Protein AF-0000000065874854 (afdb_homodimer)

Radius of gyration: 20.69 Å; Cα contacts (8 Å, |Δi|>4): 726; chains: 2; bounding box: 40×58×52 Å

pLDDT: mean 93.83, std 11.48, range [29.81, 98.94]

Secondary structure (DSSP, 8-state):
--S-HHHHHHHHTT-SEEE---GGGHHHHHHHHHHHSSS----HHHHHHHHHHSGGG-EEEE-TTS-EEEEEEEEE-SSSTTEEEEEEEEE-GGGTTSSHHHHHHHHHHHHHHHHS---EEEEEE-TT-HHHHHHHHHHHHHTT-EEEEEEEE-GGGSSSTTPPPEEEEEEE----/--S-HHHHHHHHTT-SEEE---GGGHHHHHHHHHHHSSS----HHHHHHHHHHSGGG-EEEE-TTS-EEEEEEEEE-SSSTTEEEEEEEEE-GGGTTSSHHHHHHHHHHHHHHHHS---EEEEEE-TT-HHHHHHHHHHHHHTT-EEEEEEEE-GGGSSSTTPPPEEEEEEE----

InterPro domains:
  IPR000182 GNAT domain [PF00583] (47-136)
  IPR000182 GNAT domain [PS51186] (16-171)
  IPR012772 L-2,4-diaminobutyric acid acetyltransferase [TIGR02406] (18-174)
  IPR016181 Acyl-CoA N-acyltransferase [SSF55729] (16-138)

Nearest PDB structures (foldseek):
  3d3s-assembly1_A  TM=9.532E-01  e=1.920E-18  Bordetella parapertussis 12822
  3d3s-assembly2_C  TM=9.327E-01  e=1.435E-15  Bordetella parapertussis 12822
  3d3s-assembly1_B  TM=9.006E-01  e=1.113E-15  Bordetella parapertussis 12822
  3d3s-assembly2_D  TM=9.294E-01  e=7.505E-15  Bordetella parapertussis 12822
  6nbw-assembly1_N  TM=6.479E-01  e=2.432E-06  Homo sapiens

Structure (mmCIF, N/CA/C/O backbone):
data_AF-0000000065874854-model_v1
#
loop_
_entity.id
_entity.type
_entity.pdbx_description
1 polymer 'L-2,4-diaminobutyric acid acetyltransferase'
#
loop_
_atom_site.group_PDB
_atom_site.id
_atom_site.type_symbol
_atom_site.label_atom_id
_atom_site.label_alt_id
_atom_site.label_comp_id
_atom_site.label_asym_id
_atom_site.label_entity_id
_atom_site.label_seq_id
_atom_site.pdbx_PDB_ins_code
_atom_site.Cartn_x
_atom_site.Cartn_y
_atom_site.Cartn_z
_atom_site.occupancy
_atom_site.B_iso_or_equiv
_atom_site.auth_seq_id
_atom_site.auth_comp_id
_atom_site.auth_asym_id
_atom_site.auth_atom_id
_atom_site.pdbx_PDB_model_num
ATOM 1 N N . MET A 1 1 ? 13.945 -24.609 -11.086 1 30.2 1 MET A N 1
ATOM 2 C CA . MET A 1 1 ? 13.023 -25.359 -11.93 1 30.2 1 MET A CA 1
ATOM 3 C C . MET A 1 1 ? 11.648 -24.703 -11.961 1 30.2 1 MET A C 1
ATOM 5 O O . MET A 1 1 ? 11.062 -24.438 -10.906 1 30.2 1 MET A O 1
ATOM 9 N N . THR A 1 2 ? 11.359 -24.016 -13.062 1 41.66 2 THR A N 1
ATOM 10 C CA . THR A 1 2 ? 10.125 -23.406 -13.547 1 41.66 2 THR A CA 1
ATOM 11 C C . THR A 1 2 ? 8.93 -24.312 -13.258 1 41.66 2 THR A C 1
ATOM 13 O O . THR A 1 2 ? 9.094 -25.516 -13 1 41.66 2 THR A O 1
ATOM 16 N N . ALA A 1 3 ? 7.688 -23.875 -13.016 1 48.66 3 ALA A N 1
ATOM 17 C CA . ALA A 1 3 ? 6.512 -24.734 -13.008 1 48.66 3 ALA A CA 1
ATOM 18 C C . ALA A 1 3 ? 6.734 -25.984 -13.867 1 48.66 3 ALA A C 1
ATOM 20 O O . ALA A 1 3 ? 7.504 -25.953 -14.828 1 48.66 3 ALA A O 1
ATOM 21 N N . ALA A 1 4 ? 6.312 -27.156 -13.305 1 51.41 4 ALA A N 1
ATOM 22 C CA . ALA A 1 4 ? 6.391 -28.312 -14.195 1 51.41 4 ALA A CA 1
ATOM 23 C C . ALA A 1 4 ? 6.039 -27.922 -15.625 1 51.41 4 ALA A C 1
ATOM 25 O O . ALA A 1 4 ? 5.082 -27.188 -15.859 1 51.41 4 ALA A O 1
ATOM 26 N N . PRO A 1 5 ? 6.977 -28.094 -16.547 1 48.22 5 PRO A N 1
ATOM 27 C CA . PRO A 1 5 ? 6.8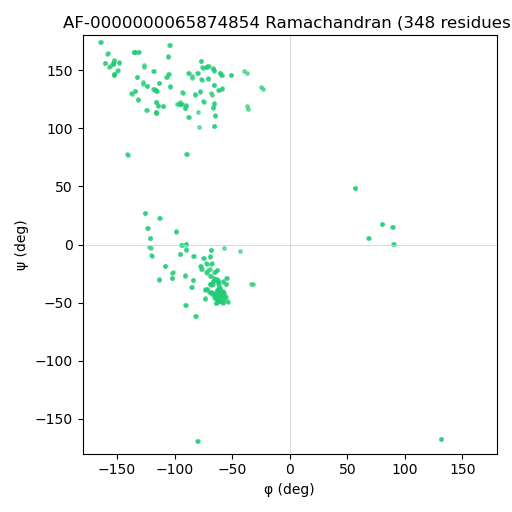12 -27.703 -17.953 1 48.22 5 PRO A CA 1
ATOM 28 C C . PRO A 1 5 ? 5.379 -27.859 -18.453 1 48.22 5 PRO A C 1
ATOM 30 O O . PRO A 1 5 ? 4.883 -27.016 -19.203 1 48.22 5 PRO A O 1
ATOM 33 N N . ALA A 1 6 ? 4.762 -28.906 -17.891 1 52.62 6 ALA A N 1
ATOM 34 C CA . ALA A 1 6 ? 3.402 -29.156 -18.359 1 52.62 6 ALA A CA 1
ATOM 35 C C . ALA A 1 6 ? 2.43 -28.125 -17.812 1 52.62 6 ALA A C 1
ATOM 37 O O . ALA A 1 6 ? 1.51 -27.688 -18.5 1 52.62 6 ALA A O 1
ATOM 38 N N . ASP A 1 7 ? 2.58 -27.688 -16.547 1 61.12 7 ASP A N 1
ATOM 39 C CA . ASP A 1 7 ? 1.712 -26.672 -15.938 1 61.12 7 ASP A CA 1
ATOM 40 C C . ASP A 1 7 ? 1.921 -25.312 -16.578 1 61.12 7 ASP A C 1
ATOM 42 O O . ASP A 1 7 ? 0.959 -24.578 -16.812 1 61.12 7 ASP A O 1
ATOM 46 N N . PHE A 1 8 ? 3.193 -25.078 -16.969 1 67.25 8 PHE A N 1
ATOM 47 C CA . PHE A 1 8 ? 3.504 -23.844 -17.656 1 67.25 8 PHE A CA 1
ATOM 48 C C . PHE A 1 8 ? 2.861 -23.812 -19.047 1 67.25 8 PHE A C 1
ATOM 50 O O . PHE A 1 8 ? 2.346 -22.781 -19.469 1 67.25 8 PHE A O 1
ATOM 57 N N . ALA A 1 9 ? 2.953 -25 -19.719 1 64 9 ALA A N 1
ATOM 58 C CA . ALA A 1 9 ? 2.35 -25.078 -21.047 1 64 9 ALA A CA 1
ATOM 59 C C . ALA A 1 9 ? 0.845 -24.844 -20.984 1 64 9 ALA A C 1
ATOM 61 O O . ALA A 1 9 ? 0.283 -24.141 -21.828 1 64 9 ALA A O 1
ATOM 62 N N . ARG A 1 10 ? 0.168 -25.438 -20.016 1 67.44 10 ARG A N 1
ATOM 63 C CA . ARG A 1 10 ? -1.267 -25.234 -19.844 1 67.44 10 ARG A CA 1
ATOM 64 C C . ARG A 1 10 ? -1.576 -23.766 -19.531 1 67.44 10 ARG A C 1
ATOM 66 O O . ARG A 1 10 ? -2.498 -23.188 -20.094 1 67.44 10 ARG A O 1
ATOM 73 N N . ALA A 1 11 ? -0.755 -23.141 -18.703 1 74.38 11 ALA A N 1
ATOM 74 C CA . ALA A 1 11 ? -0.939 -21.734 -18.359 1 74.38 11 ALA A CA 1
ATOM 75 C C . ALA A 1 11 ? -0.69 -20.828 -19.562 1 74.38 11 ALA A C 1
ATOM 77 O O . ALA A 1 11 ? -1.406 -19.844 -19.766 1 74.38 11 ALA A O 1
ATOM 78 N N . ARG A 1 12 ? 0.203 -21.25 -20.344 1 74.44 12 ARG A N 1
ATOM 79 C CA . ARG A 1 12 ? 0.629 -20.422 -21.469 1 74.44 12 ARG A CA 1
ATOM 80 C C . ARG A 1 12 ? -0.496 -20.25 -22.484 1 74.44 12 ARG A C 1
ATOM 82 O O . ARG A 1 12 ? -0.592 -19.219 -23.141 1 74.44 12 ARG A O 1
ATOM 89 N N . SER A 1 13 ? -1.251 -21.219 -22.469 1 77.62 13 SER A N 1
ATOM 90 C CA . SER A 1 13 ? -2.328 -21.141 -23.453 1 77.62 13 SER A CA 1
ATOM 91 C C . SER A 1 13 ? -3.404 -20.156 -23.016 1 77.62 13 SER A C 1
ATOM 93 O O . SER A 1 13 ? -4.227 -19.719 -23.828 1 77.62 13 SER A O 1
ATOM 95 N N . GLU A 1 14 ? -3.33 -19.75 -21.812 1 77.31 14 GLU A N 1
ATOM 96 C CA . GLU A 1 14 ? -4.387 -18.922 -21.234 1 77.31 14 GLU A CA 1
ATOM 97 C C . GLU A 1 14 ? -4.094 -17.438 -21.438 1 77.31 14 GLU A C 1
ATOM 99 O O . GLU A 1 14 ? -5 -16.609 -21.375 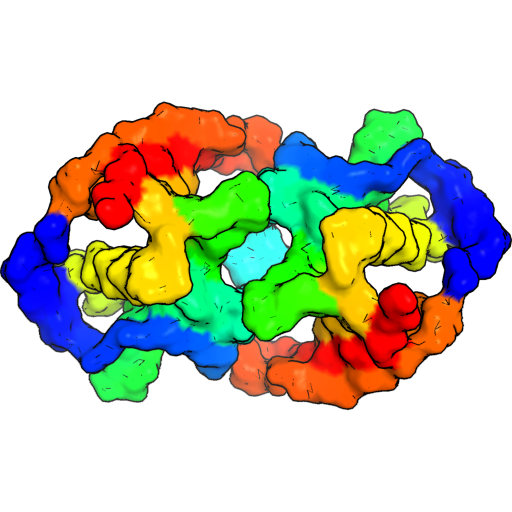1 77.31 14 GLU A O 1
ATOM 104 N N . PHE A 1 15 ? -2.848 -17.172 -21.547 1 81.94 15 PHE A N 1
ATOM 105 C CA . PHE A 1 15 ? -2.502 -15.758 -21.578 1 81.94 15 PHE A CA 1
ATOM 106 C C . PHE A 1 15 ? -1.647 -15.43 -22.797 1 81.94 15 PHE A C 1
ATOM 108 O O . PHE A 1 15 ? -0.971 -16.312 -23.344 1 81.94 15 PHE A O 1
ATOM 115 N N . LEU A 1 16 ? -1.785 -14.219 -23.156 1 84.75 16 LEU A N 1
ATOM 116 C CA . LEU A 1 16 ? -0.982 -13.711 -24.266 1 84.75 16 LEU A CA 1
ATOM 117 C C . LEU A 1 16 ? 0.384 -13.242 -23.766 1 84.75 16 LEU A C 1
ATOM 119 O O . LEU A 1 16 ? 1.392 -13.438 -24.453 1 84.75 16 LEU A O 1
ATOM 123 N N . SER A 1 17 ? 0.435 -12.664 -22.609 1 94 17 SER A N 1
ATOM 124 C CA . SER A 1 17 ? 1.674 -12.109 -22.062 1 94 17 SER A CA 1
ATOM 125 C C . SER A 1 17 ? 1.591 -11.93 -20.562 1 94 17 SER A C 1
ATOM 127 O O . SER A 1 17 ? 0.497 -11.922 -19.984 1 94 17 SER A O 1
ATOM 129 N N . ILE A 1 18 ? 2.74 -11.922 -19.922 1 96.69 18 ILE A N 1
ATOM 130 C CA . ILE A 1 18 ? 2.918 -11.484 -18.531 1 96.69 18 ILE A CA 1
ATOM 131 C C . ILE A 1 18 ? 3.777 -10.219 -18.5 1 96.69 18 ILE A C 1
ATOM 133 O O . ILE A 1 18 ? 4.898 -10.211 -19.016 1 96.69 18 ILE A O 1
ATOM 137 N N . ASP A 1 19 ? 3.162 -9.133 -17.969 1 96.81 19 ASP A N 1
ATOM 138 C CA . ASP A 1 19 ? 3.816 -7.828 -18 1 96.81 19 ASP A CA 1
ATOM 139 C C . ASP A 1 19 ? 3.705 -7.121 -16.656 1 96.81 19 ASP A C 1
ATOM 141 O O . ASP A 1 19 ? 2.951 -7.555 -15.773 1 96.81 19 ASP A O 1
ATOM 145 N N . ALA A 1 20 ? 4.562 -6.07 -16.578 1 98.56 20 ALA A N 1
ATOM 146 C CA . ALA A 1 20 ? 4.293 -5.125 -15.5 1 98.56 20 ALA A CA 1
ATOM 147 C C . ALA A 1 20 ? 2.961 -4.41 -15.711 1 98.56 20 ALA A C 1
ATOM 149 O O . ALA A 1 20 ? 2.621 -4.043 -16.844 1 98.56 20 ALA A O 1
ATOM 150 N N . PRO A 1 21 ? 2.191 -4.262 -14.656 1 98.81 21 PRO A N 1
ATOM 151 C CA . PRO A 1 21 ? 0.928 -3.543 -14.828 1 98.81 21 PRO A CA 1
ATOM 152 C C . PRO A 1 21 ? 1.13 -2.066 -15.156 1 98.81 21 PRO A C 1
ATOM 154 O O . PRO A 1 21 ? 2.158 -1.485 -14.805 1 98.81 21 PRO A O 1
ATOM 157 N N . ARG A 1 22 ? 0.147 -1.549 -15.875 1 98.56 22 ARG A N 1
ATOM 158 C CA . ARG A 1 22 ? 0.023 -0.115 -16.125 1 98.56 22 ARG A CA 1
ATOM 159 C C . ARG A 1 22 ? -1.104 0.486 -15.281 1 98.56 22 ARG A C 1
ATOM 161 O O . ARG A 1 22 ? -1.995 -0.232 -14.828 1 98.56 22 ARG A O 1
ATOM 168 N N . VAL A 1 23 ? -1.043 1.798 -15.141 1 98.75 23 VAL A N 1
ATOM 169 C CA . VAL A 1 23 ? -2.068 2.48 -14.359 1 98.75 23 VAL A CA 1
ATOM 170 C C . VAL A 1 23 ? -3.451 2.141 -14.914 1 98.75 23 VAL A C 1
ATOM 172 O O . VAL A 1 23 ? -4.395 1.93 -14.148 1 98.75 23 VAL A O 1
ATOM 175 N N . GLU A 1 24 ? -3.594 1.964 -16.203 1 98.19 24 GLU A N 1
ATOM 176 C CA . GLU A 1 24 ? -4.859 1.673 -16.859 1 98.19 24 GLU A CA 1
ATOM 177 C C . GLU A 1 24 ? -5.375 0.289 -16.484 1 98.19 24 GLU A C 1
ATOM 179 O O . GLU A 1 24 ? -6.551 -0.023 -16.703 1 98.19 24 GLU A O 1
ATOM 184 N N . ASP A 1 25 ? -4.492 -0.542 -15.93 1 98.75 25 ASP A N 1
ATOM 185 C CA . ASP A 1 25 ? -4.883 -1.889 -15.523 1 98.75 25 ASP A CA 1
ATOM 186 C C . ASP A 1 25 ? -5.516 -1.882 -14.133 1 98.75 25 ASP A C 1
ATOM 188 O O . ASP A 1 25 ? -6.059 -2.895 -13.68 1 98.75 25 ASP A O 1
ATOM 192 N N . GLY A 1 26 ? -5.426 -0.707 -13.422 1 98.69 26 GLY A N 1
ATOM 193 C CA . GLY A 1 26 ? -5.824 -0.632 -12.023 1 98.69 26 GLY A CA 1
ATOM 194 C C . GLY A 1 26 ? -7.254 -1.083 -11.789 1 98.69 26 GLY A C 1
ATOM 195 O O . GLY A 1 26 ? -7.523 -1.856 -10.867 1 98.69 26 GLY A O 1
ATOM 196 N N . ALA A 1 27 ? -8.156 -0.664 -12.594 1 98.5 27 ALA A N 1
ATOM 197 C CA . ALA A 1 27 ? -9.562 -1.006 -12.445 1 98.5 27 ALA A CA 1
ATOM 198 C C . ALA A 1 27 ? -9.789 -2.504 -12.633 1 98.5 27 ALA A C 1
ATOM 200 O O . ALA A 1 27 ? -10.555 -3.121 -11.883 1 98.5 27 ALA A O 1
ATOM 201 N N . ALA A 1 28 ? -9.164 -3.074 -13.625 1 98.38 28 ALA A N 1
ATOM 202 C CA . ALA A 1 28 ? -9.312 -4.504 -13.891 1 98.38 28 ALA A CA 1
ATOM 203 C C . ALA A 1 28 ? -8.734 -5.336 -12.75 1 98.38 28 ALA A C 1
ATOM 205 O O . ALA A 1 28 ? -9.336 -6.324 -12.328 1 98.38 28 ALA A O 1
ATOM 206 N N . ILE A 1 29 ? -7.578 -4.926 -12.258 1 98.69 29 ILE A N 1
ATOM 207 C CA . ILE A 1 29 ? -6.941 -5.609 -11.141 1 98.69 29 ILE A CA 1
ATOM 208 C C . ILE A 1 29 ? -7.84 -5.535 -9.906 1 98.69 29 ILE A C 1
ATOM 210 O O . ILE A 1 29 ? -8.039 -6.539 -9.211 1 98.69 29 ILE A O 1
ATOM 214 N N . TRP A 1 30 ? -8.422 -4.387 -9.688 1 98.69 30 TRP A N 1
ATOM 215 C CA . TRP A 1 30 ? -9.359 -4.211 -8.578 1 98.69 30 TRP A CA 1
ATOM 216 C C . TRP A 1 30 ? -10.547 -5.16 -8.711 1 98.69 30 TRP A C 1
ATOM 218 O O . TRP A 1 30 ? -10.953 -5.793 -7.734 1 98.69 30 TRP A O 1
ATOM 228 N N . ARG A 1 31 ? -11.102 -5.277 -9.891 1 98.31 31 ARG A N 1
ATOM 229 C CA . ARG A 1 31 ? -12.25 -6.148 -10.117 1 98.31 31 ARG A CA 1
ATOM 230 C C . ARG A 1 31 ? -11.891 -7.609 -9.859 1 98.31 31 ARG A C 1
ATOM 232 O O . ARG A 1 31 ? -12.672 -8.344 -9.25 1 98.31 31 ARG A O 1
ATOM 239 N N . ILE A 1 32 ? -10.719 -7.992 -10.305 1 98.38 32 ILE A N 1
ATOM 240 C CA . ILE A 1 32 ? -10.273 -9.367 -10.086 1 98.38 32 ILE A CA 1
ATOM 241 C C . ILE A 1 32 ? -10.133 -9.625 -8.586 1 98.38 32 ILE A C 1
ATOM 243 O O . ILE A 1 32 ? -10.555 -10.672 -8.094 1 98.38 32 ILE A O 1
ATOM 247 N N . ALA A 1 33 ? -9.523 -8.672 -7.887 1 98.38 33 ALA A N 1
ATOM 248 C CA . ALA A 1 33 ? -9.383 -8.797 -6.438 1 98.38 33 ALA A CA 1
ATOM 249 C C . ALA A 1 33 ? -10.742 -8.883 -5.758 1 98.38 33 ALA A C 1
ATOM 251 O O . ALA A 1 33 ? -10.977 -9.766 -4.926 1 98.38 33 ALA A O 1
ATOM 252 N N . ARG A 1 34 ? -11.617 -7.988 -6.113 1 98.12 34 ARG A N 1
ATOM 253 C CA . ARG A 1 34 ? -12.969 -7.957 -5.562 1 98.12 34 ARG A CA 1
ATOM 254 C C . ARG A 1 34 ? -13.688 -9.281 -5.797 1 98.12 34 ARG A C 1
ATOM 256 O O . ARG A 1 34 ? -14.266 -9.852 -4.871 1 98.12 34 ARG A O 1
ATOM 263 N N . ASP A 1 35 ? -13.609 -9.797 -6.984 1 97.31 35 ASP A N 1
ATOM 264 C CA . ASP A 1 35 ? -14.375 -10.969 -7.398 1 97.31 35 ASP A CA 1
ATOM 265 C C . ASP A 1 35 ? -13.758 -12.258 -6.848 1 97.31 35 ASP A C 1
ATOM 267 O O . ASP A 1 35 ? -14.391 -13.312 -6.859 1 97.31 35 ASP A O 1
ATOM 271 N N . SER A 1 36 ? -12.477 -12.188 -6.441 1 95 36 SER A N 1
ATOM 272 C CA . SER A 1 36 ? -11.844 -13.352 -5.844 1 95 36 SER A CA 1
ATOM 273 C C . SER A 1 36 ? -12.562 -13.789 -4.574 1 95 36 SER A C 1
ATOM 275 O O . SER A 1 36 ? -12.688 -14.984 -4.297 1 95 36 SER A O 1
ATOM 277 N N . GLN A 1 37 ? -13.07 -12.836 -3.713 1 91.19 37 GLN A N 1
ATOM 278 C CA . GLN A 1 37 ? -13.82 -13.016 -2.475 1 91.19 37 GLN A CA 1
ATOM 279 C C . GLN A 1 37 ? -12.945 -13.617 -1.382 1 91.19 37 GLN A C 1
ATOM 281 O O . GLN A 1 37 ? -13.445 -14.055 -0.343 1 91.19 37 GLN A O 1
ATOM 286 N N . VAL A 1 38 ? -11.695 -13.766 -1.661 1 90.81 38 VAL A N 1
ATOM 287 C CA . VAL A 1 38 ? -10.789 -14.344 -0.678 1 90.81 38 VAL A CA 1
ATOM 288 C C . VAL A 1 38 ? -9.781 -13.289 -0.223 1 90.81 38 VAL A C 1
ATOM 290 O O . VAL A 1 38 ? -9.344 -13.289 0.931 1 90.81 38 VAL A O 1
ATOM 293 N N . LEU A 1 39 ? -9.461 -12.359 -1.08 1 95.38 39 LEU A N 1
ATOM 294 C CA . LEU A 1 39 ? -8.484 -11.328 -0.771 1 95.38 39 LEU A CA 1
ATOM 295 C C . LEU A 1 39 ? -9.109 -10.219 0.064 1 95.38 39 LEU A C 1
ATOM 297 O O . LEU A 1 39 ? -10.305 -9.938 -0.064 1 95.38 39 LEU A O 1
ATOM 301 N N . ASP A 1 40 ? -8.266 -9.641 0.935 1 96.06 40 ASP A N 1
ATOM 302 C CA . ASP A 1 40 ? -8.633 -8.359 1.532 1 96.06 40 ASP A CA 1
ATOM 303 C C . ASP A 1 40 ? -8.703 -7.262 0.475 1 96.06 40 ASP A C 1
ATOM 305 O O . ASP A 1 40 ? -7.68 -6.836 -0.054 1 96.06 40 ASP A O 1
ATOM 309 N N . LEU A 1 41 ? -9.914 -6.832 0.238 1 97.81 41 LEU A N 1
ATOM 310 C CA . LEU A 1 41 ? -10.086 -5.836 -0.812 1 97.81 41 LEU A CA 1
ATOM 311 C C . LEU A 1 41 ? -9.672 -4.453 -0.322 1 97.81 41 LEU A C 1
ATOM 313 O O . LEU A 1 41 ? -10.047 -4.039 0.778 1 97.81 41 LEU A O 1
ATOM 317 N N . ASN A 1 42 ? -8.875 -3.76 -1.102 1 98.5 42 ASN A N 1
ATOM 318 C CA . ASN A 1 42 ? -8.477 -2.375 -0.87 1 98.5 42 ASN A CA 1
ATOM 319 C C . ASN A 1 42 ? -9.203 -1.42 -1.814 1 98.5 42 ASN A C 1
ATOM 321 O O . ASN A 1 42 ? -9.945 -1.855 -2.691 1 98.5 42 ASN A O 1
ATOM 325 N N . SER A 1 43 ? -9.047 -0.107 -1.584 1 98.31 43 SER A N 1
ATOM 326 C CA . SER A 1 43 ? -9.68 0.885 -2.449 1 98.31 43 SER A CA 1
ATOM 327 C C . SER A 1 43 ? -9.188 0.754 -3.887 1 98.31 43 SER A C 1
ATOM 329 O O . SER A 1 43 ? -8.055 0.341 -4.129 1 98.31 43 SER A O 1
ATOM 331 N N . SER A 1 44 ? -10.117 1.081 -4.836 1 98.44 44 SER A N 1
ATOM 332 C CA . SER A 1 44 ? -9.672 1.094 -6.227 1 98.44 44 SER A CA 1
ATOM 333 C C . SER A 1 44 ? -8.508 2.055 -6.43 1 98.44 44 SER A C 1
ATOM 335 O O . SER A 1 44 ? -7.605 1.785 -7.223 1 98.44 44 SER A O 1
ATOM 337 N N . TYR A 1 45 ? -8.461 3.123 -5.672 1 98.44 45 TYR A N 1
ATOM 338 C CA . TYR A 1 45 ? -7.371 4.09 -5.699 1 98.44 45 TYR A CA 1
ATOM 339 C C . TYR A 1 45 ? -6.039 3.418 -5.383 1 98.44 45 TYR A C 1
ATOM 341 O O . TYR A 1 45 ? -5.031 3.688 -6.039 1 98.44 45 TYR A O 1
ATOM 349 N N . SER A 1 46 ? -5.992 2.566 -4.434 1 98.69 46 SER A N 1
ATOM 350 C CA . SER A 1 46 ? -4.754 1.9 -4.031 1 98.69 46 SER A CA 1
ATOM 351 C C . SER A 1 46 ? -4.188 1.057 -5.168 1 98.69 46 SER A C 1
ATOM 353 O O . SER A 1 46 ? -2.969 0.95 -5.32 1 98.69 46 SER A O 1
ATOM 355 N N . TYR A 1 47 ? -5.047 0.467 -5.973 1 98.88 47 TYR A N 1
ATOM 356 C CA . TYR A 1 47 ? -4.574 -0.359 -7.078 1 98.88 47 TYR A CA 1
ATOM 357 C C . TYR A 1 47 ? -3.975 0.502 -8.188 1 98.88 47 TYR A C 1
ATOM 359 O O . TYR A 1 47 ? -2.982 0.12 -8.812 1 98.88 47 TYR A O 1
ATOM 367 N N . LEU A 1 48 ? -4.586 1.659 -8.445 1 98.81 48 LEU A N 1
ATOM 368 C CA . LEU A 1 48 ? -3.998 2.58 -9.414 1 98.81 48 LEU A CA 1
ATOM 369 C C . LEU A 1 48 ? -2.633 3.068 -8.938 1 98.81 48 LEU A C 1
ATOM 371 O O . LEU A 1 48 ? -1.672 3.078 -9.711 1 98.81 48 LEU A O 1
ATOM 375 N N . LEU A 1 49 ? -2.594 3.428 -7.703 1 98.81 49 LEU A N 1
ATOM 376 C CA . LEU A 1 49 ? -1.346 3.91 -7.121 1 98.81 49 LEU A CA 1
ATOM 377 C C . LEU A 1 49 ? -0.27 2.83 -7.176 1 98.81 49 LEU A C 1
ATOM 379 O O . LEU A 1 49 ? 0.891 3.121 -7.473 1 98.81 49 LEU A O 1
ATOM 383 N N . TRP A 1 50 ? -0.665 1.592 -6.898 1 98.81 50 TRP A N 1
ATOM 384 C CA . TRP A 1 50 ? 0.271 0.471 -6.91 1 98.81 50 TRP A CA 1
ATOM 385 C C . TRP A 1 50 ? 0.831 0.242 -8.312 1 98.81 50 TRP A C 1
ATOM 387 O O . TRP A 1 50 ? 2.023 -0.025 -8.469 1 98.81 50 TRP A O 1
ATOM 397 N N . CYS A 1 51 ? -0.067 0.335 -9.305 1 98.88 51 CYS A N 1
ATOM 398 C CA . CYS A 1 51 ? 0.361 0.188 -10.688 1 98.88 51 CYS A CA 1
ATOM 399 C C . CYS A 1 51 ? 1.351 1.281 -11.07 1 98.88 51 CYS A C 1
ATOM 401 O O . CYS A 1 51 ? 2.268 1.045 -11.859 1 98.88 51 CYS A O 1
ATOM 403 N N . ARG A 1 52 ? 1.197 2.396 -10.492 1 98.81 52 ARG A N 1
ATOM 404 C CA . ARG A 1 52 ? 2.088 3.51 -10.805 1 98.81 52 ARG A CA 1
ATOM 405 C C . ARG A 1 52 ? 3.469 3.291 -10.195 1 98.81 52 ARG A C 1
ATOM 407 O O . ARG A 1 52 ? 4.484 3.42 -10.883 1 98.81 52 ARG A O 1
ATOM 414 N N . ASP A 1 53 ? 3.504 2.93 -9.008 1 98.75 53 ASP A N 1
ATOM 415 C CA . ASP A 1 53 ? 4.766 3.066 -8.289 1 98.75 53 ASP A CA 1
ATOM 416 C C . ASP A 1 53 ? 5.41 1.702 -8.047 1 98.75 53 ASP A C 1
ATOM 418 O O . ASP A 1 53 ? 6.613 1.614 -7.793 1 98.75 53 ASP A O 1
ATOM 422 N N . PHE A 1 54 ? 4.637 0.594 -8.148 1 98.81 54 PHE A N 1
ATOM 423 C CA . PHE A 1 54 ? 5.176 -0.719 -7.816 1 98.81 54 PHE A CA 1
ATOM 424 C C . PHE A 1 54 ? 4.984 -1.694 -8.969 1 98.81 54 PHE A C 1
ATOM 426 O O . PHE A 1 54 ? 4.836 -2.898 -8.758 1 98.81 54 PHE A O 1
ATOM 433 N N . ALA A 1 55 ? 4.926 -1.182 -10.148 1 98.81 55 ALA A N 1
ATOM 434 C CA . ALA A 1 55 ? 4.777 -2.004 -11.344 1 98.81 55 ALA A CA 1
ATOM 435 C C . ALA A 1 55 ? 5.957 -2.959 -11.508 1 98.81 55 ALA A C 1
ATOM 437 O O . ALA A 1 55 ? 5.781 -4.121 -11.883 1 98.81 55 ALA A O 1
ATOM 438 N N . ALA A 1 56 ? 7.141 -2.549 -11.195 1 98.5 56 ALA A N 1
ATOM 439 C CA . ALA A 1 56 ? 8.352 -3.338 -11.391 1 98.5 56 ALA A CA 1
ATOM 440 C C . ALA A 1 56 ? 8.344 -4.586 -10.516 1 98.5 56 ALA A C 1
ATOM 442 O O . ALA A 1 56 ? 8.984 -5.586 -10.844 1 98.5 56 ALA A O 1
ATOM 443 N N . THR A 1 57 ? 7.578 -4.527 -9.422 1 98.88 57 THR A N 1
ATOM 444 C CA . THR A 1 57 ? 7.523 -5.648 -8.492 1 98.88 57 THR A CA 1
ATOM 445 C C . THR A 1 57 ? 6.141 -6.289 -8.5 1 98.88 57 THR A C 1
ATOM 447 O O . THR A 1 57 ? 5.703 -6.852 -7.492 1 98.88 57 THR A O 1
ATOM 450 N N . SER A 1 58 ? 5.422 -6.098 -9.578 1 98.94 58 SER A N 1
ATOM 451 C CA . SER A 1 58 ? 4.105 -6.684 -9.805 1 98.94 58 SER A CA 1
ATOM 452 C C . SER A 1 58 ? 3.988 -7.242 -11.227 1 98.94 58 SER A C 1
ATOM 454 O O . SER A 1 58 ? 4.859 -7.004 -12.062 1 98.94 58 SER A O 1
ATOM 456 N N . ALA A 1 59 ? 2.959 -8.047 -11.445 1 98.81 59 ALA A N 1
ATOM 457 C CA . ALA A 1 59 ? 2.771 -8.625 -12.773 1 98.81 59 ALA A CA 1
ATOM 458 C C . ALA A 1 59 ? 1.292 -8.867 -13.062 1 98.81 59 ALA A C 1
ATOM 460 O O . ALA A 1 59 ? 0.5 -9.086 -12.141 1 98.81 59 ALA A O 1
ATOM 461 N N . VAL A 1 60 ? 0.985 -8.766 -14.328 1 98.62 60 VAL A N 1
ATOM 462 C CA . VAL A 1 60 ? -0.336 -9.141 -14.82 1 98.62 60 VAL A CA 1
ATOM 463 C C . VAL A 1 60 ? -0.195 -10.125 -15.984 1 98.62 60 VAL A C 1
ATOM 465 O O . VAL A 1 60 ? 0.745 -10.023 -16.781 1 98.62 60 VAL A O 1
ATOM 468 N N . ALA A 1 61 ? -1.059 -11.102 -15.977 1 98.38 61 ALA A N 1
ATOM 469 C CA . ALA A 1 61 ? -1.275 -11.922 -17.172 1 98.38 61 ALA A CA 1
ATOM 470 C C . ALA A 1 61 ? -2.432 -11.383 -18 1 98.38 61 ALA A C 1
ATOM 472 O O . ALA A 1 61 ? -3.51 -11.102 -17.469 1 98.38 61 ALA A O 1
ATOM 473 N N . ARG A 1 62 ? -2.178 -11.242 -19.297 1 97.69 62 ARG A N 1
ATOM 474 C CA . ARG A 1 62 ? -3.197 -10.68 -20.172 1 97.69 62 ARG A CA 1
ATOM 475 C C . ARG A 1 62 ? -3.861 -11.766 -21.016 1 97.69 62 ARG A C 1
ATOM 477 O O . ARG A 1 62 ? -3.186 -12.656 -21.531 1 97.69 62 ARG A O 1
ATOM 484 N N . GLY A 1 63 ? -5.211 -11.625 -21.078 1 95.44 63 GLY A N 1
ATOM 485 C CA . GLY A 1 63 ? -5.969 -12.539 -21.922 1 95.44 63 GLY A CA 1
ATOM 486 C C . GLY A 1 63 ? -5.941 -12.148 -23.375 1 95.44 63 GLY A C 1
ATOM 487 O O . GLY A 1 63 ? -5.148 -11.305 -23.797 1 95.44 63 GLY A O 1
ATOM 488 N N . GLU A 1 64 ? -6.777 -12.781 -24.141 1 91.62 64 GLU A N 1
ATOM 489 C CA . GLU A 1 64 ? -6.816 -12.617 -25.594 1 91.62 64 GLU A CA 1
ATOM 490 C C . GLU A 1 64 ? -7.188 -11.188 -25.984 1 91.62 64 GLU A C 1
ATOM 492 O O . GLU A 1 64 ? -6.723 -10.672 -27 1 91.62 64 GLU A O 1
ATOM 497 N N . ASN A 1 65 ? -7.941 -10.539 -25.188 1 92.62 65 ASN A N 1
ATOM 498 C CA . ASN A 1 65 ? -8.375 -9.18 -25.5 1 92.62 65 ASN A CA 1
ATOM 499 C C . ASN A 1 65 ? -7.406 -8.141 -24.953 1 92.62 65 ASN A C 1
ATOM 501 O O . ASN A 1 65 ? -7.684 -6.941 -25 1 92.62 65 ASN A O 1
ATOM 505 N N . GLY A 1 66 ? -6.359 -8.625 -24.312 1 94.94 66 GLY A N 1
ATOM 506 C CA . GLY A 1 66 ? -5.352 -7.715 -23.797 1 94.94 66 GLY A CA 1
ATOM 507 C C . GLY A 1 66 ? -5.629 -7.254 -22.375 1 94.94 66 GLY A C 1
ATOM 508 O O . GLY A 1 66 ? -4.844 -6.508 -21.797 1 94.94 66 GLY A O 1
ATOM 509 N N . GLU A 1 67 ? -6.68 -7.711 -21.812 1 95.94 67 GLU A N 1
ATOM 510 C CA . GLU A 1 67 ? -7.066 -7.32 -20.453 1 95.94 67 GLU A CA 1
ATOM 511 C C . GLU A 1 67 ? -6.426 -8.227 -19.406 1 95.94 67 GLU A C 1
ATOM 513 O O . GLU A 1 67 ? -6.203 -9.414 -19.672 1 95.94 67 GLU A O 1
ATOM 518 N N . PRO A 1 68 ? -6.133 -7.66 -18.281 1 98.25 68 PRO A N 1
ATOM 519 C CA . PRO A 1 68 ? -5.633 -8.531 -17.203 1 98.25 68 PRO A CA 1
ATOM 520 C C . PRO A 1 68 ? -6.621 -9.625 -16.828 1 98.25 68 PRO A C 1
ATOM 522 O O . PRO A 1 68 ? -7.816 -9.359 -16.672 1 98.25 68 PRO A O 1
ATOM 525 N N . ILE A 1 69 ? -6.113 -10.875 -16.688 1 98.06 69 ILE A N 1
ATOM 526 C CA . ILE A 1 69 ? -6.953 -11.984 -16.25 1 98.06 69 ILE A CA 1
ATOM 527 C C . ILE A 1 69 ? -6.402 -12.57 -14.953 1 98.06 69 ILE A C 1
ATOM 529 O O . ILE A 1 69 ? -7.043 -13.414 -14.328 1 98.06 69 ILE A O 1
ATOM 533 N N . ALA A 1 70 ? -5.215 -12.156 -14.547 1 98.5 70 ALA A N 1
ATOM 534 C CA . ALA A 1 70 ? -4.566 -12.516 -13.289 1 98.5 70 ALA A CA 1
ATOM 535 C C . ALA A 1 70 ? -3.535 -11.461 -12.883 1 98.5 70 ALA A C 1
ATOM 537 O O . ALA A 1 70 ? -3.025 -10.727 -13.727 1 98.5 70 ALA A O 1
ATOM 538 N N . PHE A 1 71 ? -3.312 -11.383 -11.602 1 98.81 71 PHE A N 1
ATOM 539 C CA . PHE A 1 71 ? -2.299 -10.43 -11.172 1 98.81 71 PHE A CA 1
ATOM 540 C C . PHE A 1 71 ? -1.586 -10.914 -9.922 1 98.81 71 PHE A C 1
ATOM 542 O O . PHE A 1 71 ? -2.09 -11.789 -9.211 1 98.81 71 PHE A O 1
ATOM 549 N N . VAL A 1 72 ? -0.411 -10.438 -9.719 1 98.81 72 VAL A N 1
ATOM 550 C CA . VAL A 1 72 ? 0.345 -10.477 -8.477 1 98.81 72 VAL A CA 1
ATOM 551 C C . VAL A 1 72 ? 0.906 -9.094 -8.156 1 98.81 72 VAL A C 1
ATOM 553 O O . VAL A 1 72 ? 1.486 -8.438 -9.031 1 98.81 72 VAL A O 1
ATOM 556 N N . THR A 1 73 ? 0.622 -8.555 -6.992 1 98.88 73 THR A N 1
ATOM 557 C CA . THR A 1 73 ? 1.218 -7.305 -6.531 1 98.88 73 THR A CA 1
ATOM 558 C C . THR A 1 73 ? 2.275 -7.574 -5.465 1 98.88 73 THR A C 1
ATOM 560 O O . THR A 1 73 ? 2.154 -8.523 -4.688 1 98.88 73 THR A O 1
ATOM 563 N N . GLY A 1 74 ? 3.275 -6.781 -5.434 1 98.88 74 GLY A N 1
ATOM 564 C CA . GLY A 1 74 ? 4.344 -6.914 -4.453 1 98.88 74 GLY A CA 1
ATOM 565 C C . GLY A 1 74 ? 5.219 -5.676 -4.355 1 98.88 74 GLY A C 1
ATOM 566 O O . GLY A 1 74 ? 4.984 -4.688 -5.051 1 98.88 74 GLY A O 1
ATOM 567 N N . TYR A 1 75 ? 6.086 -5.707 -3.432 1 98.81 75 TYR A N 1
ATOM 568 C CA . TYR A 1 75 ? 7.07 -4.656 -3.211 1 98.81 75 TYR A CA 1
ATOM 569 C C . TYR A 1 75 ? 8.32 -5.211 -2.535 1 98.81 75 TYR A C 1
ATOM 571 O O . TYR A 1 75 ? 8.273 -6.27 -1.899 1 98.81 75 TYR A O 1
ATOM 579 N N . VAL A 1 76 ? 9.398 -4.523 -2.732 1 98.69 76 VAL A N 1
ATOM 580 C CA . VAL A 1 76 ? 10.633 -4.832 -2.016 1 98.69 76 VAL A CA 1
ATOM 581 C C . VAL A 1 76 ? 10.602 -4.188 -0.631 1 98.69 76 VAL A C 1
ATOM 583 O O . VAL A 1 76 ? 10.305 -2.998 -0.499 1 98.69 76 VAL A O 1
ATOM 586 N N . ARG A 1 77 ? 10.867 -4.98 0.386 1 98.44 77 ARG A N 1
ATOM 587 C CA . ARG A 1 77 ? 10.867 -4.426 1.736 1 98.44 77 ARG A CA 1
ATOM 588 C C . ARG A 1 77 ? 11.93 -3.344 1.883 1 98.44 77 ARG A C 1
ATOM 590 O O . ARG A 1 77 ? 13.094 -3.564 1.55 1 98.44 77 ARG A O 1
ATOM 597 N N . PRO A 1 78 ? 11.523 -2.225 2.465 1 97.38 78 PRO A N 1
ATOM 598 C CA . PRO A 1 78 ? 12.516 -1.16 2.625 1 97.38 78 PRO A CA 1
ATOM 599 C C . PRO A 1 78 ? 13.633 -1.536 3.6 1 97.38 78 PRO A C 1
ATOM 601 O O . PRO A 1 78 ? 14.789 -1.169 3.391 1 97.38 78 PRO A O 1
ATOM 604 N N . ASP A 1 79 ? 13.367 -2.338 4.594 1 96.94 79 ASP A N 1
ATOM 605 C CA . ASP A 1 79 ? 14.352 -2.637 5.629 1 96.94 79 ASP A CA 1
ATOM 606 C C . ASP A 1 79 ? 15.094 -3.934 5.316 1 96.94 79 ASP A C 1
ATOM 608 O O . ASP A 1 79 ? 16.062 -4.285 6.004 1 96.94 79 ASP A O 1
ATOM 612 N N . ARG A 1 80 ? 14.672 -4.668 4.312 1 97.88 80 ARG A N 1
ATOM 613 C CA . ARG A 1 80 ? 15.312 -5.875 3.801 1 97.88 80 ARG A CA 1
ATOM 614 C C . ARG A 1 80 ? 15.25 -5.926 2.279 1 97.88 80 ARG A C 1
ATOM 616 O O . ARG A 1 80 ? 14.531 -6.754 1.712 1 97.88 80 ARG A O 1
ATOM 623 N N . PRO A 1 81 ? 16.078 -5.188 1.671 1 97.38 81 PRO A N 1
ATOM 624 C CA . PRO A 1 81 ? 15.906 -4.891 0.246 1 97.38 81 PRO A CA 1
ATOM 625 C C . PRO A 1 81 ? 16.125 -6.113 -0.642 1 97.38 81 PRO A C 1
ATOM 627 O O . PRO A 1 81 ? 15.867 -6.062 -1.847 1 97.38 81 PRO A O 1
ATOM 630 N N . GLN A 1 82 ? 16.516 -7.238 -0.16 1 98.19 82 GLN A N 1
ATOM 631 C CA . GLN A 1 82 ? 16.656 -8.453 -0.95 1 98.19 82 GLN A CA 1
ATOM 632 C C . GLN A 1 82 ? 15.445 -9.359 -0.78 1 98.19 82 GLN A C 1
ATOM 634 O O . GLN A 1 82 ? 15.484 -10.539 -1.146 1 98.19 82 GLN A O 1
ATOM 639 N N . THR A 1 83 ? 14.383 -8.797 -0.157 1 98.69 83 THR A N 1
ATOM 640 C CA . THR A 1 83 ? 13.164 -9.547 0.101 1 98.69 83 THR A CA 1
ATOM 641 C C . THR A 1 83 ? 11.984 -8.945 -0.664 1 98.69 83 THR A C 1
ATOM 643 O O . THR A 1 83 ? 11.688 -7.758 -0.518 1 98.69 83 THR A O 1
ATOM 646 N N . LEU A 1 84 ? 11.359 -9.789 -1.499 1 98.88 84 LEU A N 1
ATOM 647 C CA . LEU A 1 84 ? 10.133 -9.414 -2.191 1 98.88 84 LEU A CA 1
ATOM 648 C C . LEU A 1 84 ? 8.906 -9.867 -1.408 1 98.88 84 LEU A C 1
ATOM 650 O O . LEU A 1 84 ? 8.773 -11.047 -1.077 1 98.88 84 LEU A O 1
ATOM 654 N N . VAL A 1 85 ? 8.078 -8.938 -1.046 1 98.94 85 VAL A N 1
ATOM 655 C CA . VAL A 1 85 ? 6.785 -9.273 -0.455 1 98.94 85 VAL A CA 1
ATOM 656 C C . VAL A 1 85 ? 5.734 -9.406 -1.554 1 98.94 85 VAL A C 1
ATOM 658 O O . VAL A 1 85 ? 5.523 -8.484 -2.338 1 98.94 85 VAL A O 1
ATOM 661 N N . VAL A 1 86 ? 5.191 -10.586 -1.618 1 98.88 86 VAL A N 1
ATOM 662 C CA . VAL A 1 86 ? 4.016 -10.789 -2.457 1 98.88 86 VAL A CA 1
ATOM 663 C C . VAL A 1 86 ? 2.752 -10.469 -1.658 1 98.88 86 VAL A C 1
ATOM 665 O O . VAL A 1 86 ? 2.377 -11.219 -0.752 1 98.88 86 VAL A O 1
ATOM 668 N N . TRP A 1 87 ? 2.131 -9.367 -2.041 1 98.62 87 TRP A N 1
ATOM 669 C CA . TRP A 1 87 ? 0.993 -8.859 -1.28 1 98.62 87 TRP A CA 1
ATOM 670 C C . TRP A 1 87 ? -0.29 -9.586 -1.674 1 98.62 87 TRP A C 1
ATOM 672 O O . TRP A 1 87 ? -0.911 -10.258 -0.845 1 98.62 87 TRP A O 1
ATOM 682 N N . GLN A 1 88 ? -0.711 -9.516 -2.889 1 98.69 88 GLN A N 1
ATOM 683 C CA . GLN A 1 88 ? -1.919 -10.195 -3.35 1 98.69 88 GLN A CA 1
ATOM 684 C C . GLN A 1 88 ? -1.668 -10.938 -4.66 1 98.69 88 GLN A C 1
ATOM 686 O O . GLN A 1 88 ? -0.906 -10.469 -5.508 1 98.69 88 GLN A O 1
ATOM 691 N N . VAL A 1 89 ? -2.281 -12.055 -4.801 1 98.44 89 VAL A N 1
ATOM 692 C CA . VAL A 1 89 ? -2.334 -12.812 -6.047 1 98.44 89 VAL A CA 1
ATOM 693 C C . VAL A 1 89 ? -3.764 -13.273 -6.309 1 98.44 89 VAL A C 1
ATOM 695 O O . VAL A 1 89 ? -4.449 -13.75 -5.398 1 98.44 89 VAL A O 1
ATOM 698 N N . ALA A 1 90 ? -4.211 -13.055 -7.527 1 98.31 90 ALA A N 1
ATOM 699 C CA . ALA A 1 90 ? -5.543 -13.539 -7.879 1 98.31 90 ALA A CA 1
ATOM 700 C C . ALA A 1 90 ? -5.648 -13.812 -9.375 1 98.31 90 ALA A C 1
ATOM 702 O O . ALA A 1 90 ? -4.945 -13.188 -10.18 1 98.31 90 ALA A O 1
ATOM 703 N N . VAL A 1 91 ? -6.41 -14.781 -9.641 1 97.5 91 VAL A N 1
ATOM 704 C CA . VAL A 1 91 ? -6.746 -15.164 -11.008 1 97.5 91 VAL A CA 1
ATOM 705 C C . VAL A 1 91 ? -8.25 -15 -11.234 1 97.5 91 VAL A C 1
ATOM 707 O O . VAL A 1 91 ? -9.055 -15.383 -10.391 1 97.5 91 VAL A O 1
ATOM 710 N N . ASP A 1 92 ? -8.555 -14.367 -12.367 1 97.12 92 ASP A N 1
ATOM 711 C CA . ASP A 1 92 ? -9.961 -14.266 -12.75 1 97.12 92 ASP A CA 1
ATOM 712 C C . ASP A 1 92 ? -10.633 -15.633 -12.703 1 97.12 92 ASP A C 1
ATOM 714 O O . ASP A 1 92 ? -10.047 -16.641 -13.125 1 97.12 92 ASP A O 1
ATOM 718 N N . GLN A 1 93 ? -11.875 -15.648 -12.336 1 95.38 93 GLN A N 1
ATOM 719 C CA . GLN A 1 93 ? -12.609 -16.891 -12.094 1 95.38 93 GLN A CA 1
ATOM 720 C C . GLN A 1 93 ? -12.602 -17.781 -13.328 1 95.38 93 GLN A C 1
ATOM 722 O O . GLN A 1 93 ? -12.422 -19 -13.219 1 95.38 93 GLN A O 1
ATOM 727 N N . ALA A 1 94 ? -12.75 -17.219 -14.453 1 93.88 94 ALA A N 1
ATOM 728 C CA . ALA A 1 94 ? -12.875 -17.969 -15.703 1 93.88 94 ALA A CA 1
ATOM 729 C C . ALA A 1 94 ? -11.562 -18.656 -16.078 1 93.88 94 ALA A C 1
ATOM 731 O O . ALA A 1 94 ? -11.531 -19.531 -16.938 1 93.88 94 ALA A O 1
ATOM 732 N N . HIS A 1 95 ? -10.508 -18.297 -15.375 1 94.56 95 HIS A N 1
ATOM 733 C CA . HIS A 1 95 ? -9.195 -18.781 -15.797 1 94.56 95 HIS A CA 1
ATOM 734 C C . HIS A 1 95 ? -8.5 -19.547 -14.68 1 94.56 95 HIS A C 1
ATOM 736 O O . HIS A 1 95 ? -7.301 -19.812 -14.75 1 94.56 95 HIS A O 1
ATOM 742 N N . ARG A 1 96 ? -9.234 -19.891 -13.703 1 93.5 96 ARG A N 1
ATOM 743 C CA . ARG A 1 96 ? -8.641 -20.562 -12.547 1 93.5 96 ARG A CA 1
ATOM 744 C C . ARG A 1 96 ? -8.359 -22.031 -12.852 1 93.5 96 ARG A C 1
ATOM 746 O O . ARG A 1 96 ? -8.898 -22.578 -13.805 1 93.5 96 ARG A O 1
ATOM 753 N N . GLY A 1 97 ? -7.441 -22.609 -12.078 1 90.56 97 GLY A N 1
ATOM 754 C CA . GLY A 1 97 ? -7.164 -24.031 -12.156 1 90.56 97 GLY A CA 1
ATOM 755 C C . GLY A 1 97 ? -6.262 -24.406 -13.312 1 90.56 97 GLY A C 1
ATOM 756 O O . GLY A 1 97 ? -6.176 -25.578 -13.688 1 90.56 97 GLY A O 1
ATOM 757 N N . LYS A 1 98 ? -5.582 -23.391 -13.844 1 91.56 98 LYS A N 1
ATOM 758 C CA . LYS A 1 98 ? -4.762 -23.641 -15.023 1 91.56 98 LYS A CA 1
ATOM 759 C C . LYS A 1 98 ? -3.299 -23.281 -14.766 1 91.56 98 LYS A C 1
ATOM 761 O O . LYS A 1 98 ? -2.502 -23.188 -15.703 1 91.56 98 LYS A O 1
ATOM 766 N N . GLY A 1 99 ? -2.945 -22.922 -13.578 1 93.31 99 GLY A N 1
ATOM 767 C CA . GLY A 1 99 ? -1.56 -22.688 -13.211 1 93.31 99 GLY A CA 1
ATOM 768 C C . GLY A 1 99 ? -1.119 -21.25 -13.445 1 93.31 99 GLY A C 1
ATOM 769 O O . GLY A 1 99 ? 0.076 -20.953 -13.414 1 93.31 99 GLY A O 1
ATOM 770 N N . LEU A 1 100 ? -2.031 -20.359 -13.633 1 94.88 100 LEU A N 1
ATOM 771 C CA . LEU A 1 100 ? -1.705 -18.969 -13.977 1 94.88 100 LEU A CA 1
ATOM 772 C C . LEU A 1 100 ? -1.014 -18.281 -12.812 1 94.88 100 LEU A C 1
ATOM 774 O O . LEU A 1 100 ? -0.058 -17.516 -13.016 1 94.88 100 LEU A O 1
ATOM 77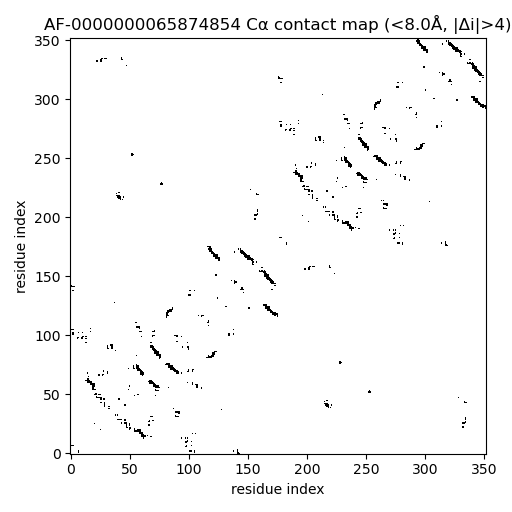8 N N . ALA A 1 101 ? -1.462 -18.516 -11.648 1 97 101 ALA A N 1
ATOM 779 C CA . ALA A 1 101 ? -0.864 -17.875 -10.484 1 97 101 ALA A CA 1
ATOM 780 C C . ALA A 1 101 ? 0.597 -18.297 -10.32 1 97 101 ALA A C 1
ATOM 782 O O . ALA A 1 101 ? 1.46 -17.453 -10.062 1 97 101 ALA A O 1
ATOM 783 N N . ALA A 1 102 ? 0.824 -19.516 -10.477 1 96.69 102 ALA A N 1
ATOM 784 C CA . ALA A 1 102 ? 2.186 -20.047 -10.383 1 96.69 102 ALA A CA 1
ATOM 785 C C . ALA A 1 102 ? 3.082 -19.438 -11.461 1 96.69 102 ALA A C 1
ATOM 787 O O . ALA A 1 102 ? 4.211 -19.031 -11.18 1 96.69 102 ALA A O 1
ATOM 788 N N . ALA A 1 103 ? 2.555 -19.391 -12.672 1 95.81 103 ALA A N 1
ATOM 789 C CA . ALA A 1 103 ? 3.301 -18.797 -13.781 1 95.81 103 ALA A CA 1
ATOM 790 C C . ALA A 1 103 ? 3.623 -17.328 -13.516 1 95.81 103 ALA A C 1
ATOM 792 O O . ALA A 1 103 ? 4.73 -16.875 -13.797 1 95.81 103 ALA A O 1
ATOM 793 N N . LEU A 1 104 ? 2.666 -16.609 -12.969 1 97.19 104 LEU A N 1
ATOM 794 C CA . LEU A 1 104 ? 2.85 -15.203 -12.641 1 97.19 104 LEU A CA 1
ATOM 795 C C . LEU A 1 104 ? 3.945 -15.023 -11.594 1 97.19 104 LEU A C 1
ATOM 797 O O . LEU A 1 104 ? 4.82 -14.172 -11.742 1 97.19 104 LEU A O 1
ATOM 801 N N . LEU A 1 105 ? 3.852 -15.852 -10.586 1 97.88 105 LEU A N 1
ATOM 802 C CA . LEU A 1 105 ? 4.82 -15.766 -9.5 1 97.88 105 LEU A CA 1
ATOM 803 C C . LEU A 1 105 ? 6.23 -16.062 -10 1 97.88 105 LEU A C 1
ATOM 805 O O . LEU A 1 105 ? 7.172 -15.336 -9.672 1 97.88 105 LEU A O 1
ATOM 809 N N . ASP A 1 106 ? 6.367 -17.047 -10.844 1 97.12 106 ASP A N 1
ATOM 810 C CA . ASP A 1 106 ? 7.664 -17.406 -11.414 1 97.12 106 ASP A CA 1
ATOM 811 C C . ASP A 1 106 ? 8.195 -16.281 -12.297 1 97.12 106 ASP A C 1
ATOM 813 O O . ASP A 1 106 ? 9.367 -15.898 -12.188 1 97.12 106 ASP A O 1
ATOM 817 N N . ALA A 1 107 ? 7.371 -15.758 -13.133 1 97.06 107 ALA A N 1
ATOM 818 C CA . ALA A 1 107 ? 7.781 -14.68 -14.031 1 97.06 107 ALA A CA 1
ATOM 819 C C . ALA A 1 107 ? 8.188 -13.438 -13.25 1 97.06 107 ALA A C 1
ATOM 821 O O . ALA A 1 107 ? 9.203 -12.805 -13.57 1 97.06 107 ALA A O 1
ATOM 822 N N . LEU A 1 108 ? 7.426 -13.133 -12.242 1 98.44 108 LEU A N 1
ATOM 823 C CA . LEU A 1 108 ? 7.707 -11.945 -11.445 1 98.44 108 LEU A CA 1
ATOM 824 C C . LEU A 1 108 ? 9.047 -12.078 -10.727 1 98.44 108 LEU A C 1
ATOM 826 O O . LEU A 1 108 ? 9.875 -11.172 -10.7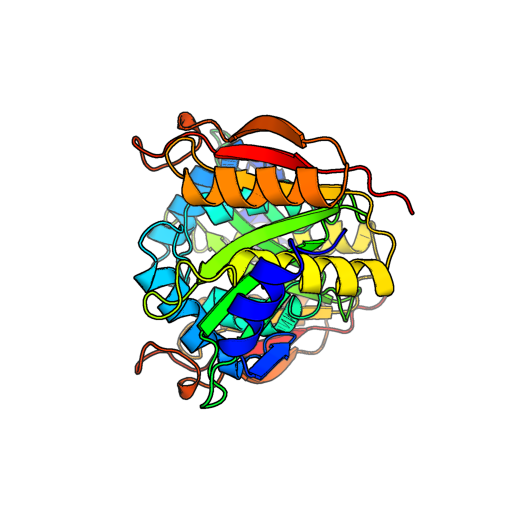81 1 98.44 108 LEU A O 1
ATOM 830 N N . THR A 1 109 ? 9.219 -13.172 -10.062 1 98.19 109 THR A N 1
ATOM 831 C CA . THR A 1 109 ? 10.438 -13.328 -9.266 1 98.19 109 THR A CA 1
ATOM 832 C C . THR A 1 109 ? 11.664 -13.414 -10.164 1 98.19 109 THR A C 1
ATOM 834 O O . THR A 1 109 ? 12.734 -12.906 -9.812 1 98.19 109 THR A O 1
ATOM 837 N N . ALA A 1 110 ? 11.484 -14.023 -11.328 1 97.06 110 ALA A N 1
ATOM 838 C CA . ALA A 1 110 ? 12.578 -14.039 -12.297 1 97.06 110 ALA A CA 1
ATOM 839 C C . ALA A 1 110 ? 12.945 -12.625 -12.742 1 97.06 110 ALA A C 1
ATOM 841 O O . ALA A 1 110 ? 14.117 -12.273 -12.82 1 97.06 110 ALA A O 1
ATOM 842 N N . ARG A 1 111 ? 11.992 -11.828 -13.031 1 97.75 111 ARG A N 1
ATOM 843 C CA . ARG A 1 111 ? 12.211 -10.453 -13.469 1 97.75 111 ARG A CA 1
ATOM 844 C C . ARG A 1 111 ? 12.891 -9.633 -12.375 1 97.75 111 ARG A C 1
ATOM 846 O O . ARG A 1 111 ? 13.844 -8.898 -12.641 1 97.75 111 ARG A O 1
ATOM 853 N N . VAL A 1 112 ? 12.375 -9.75 -11.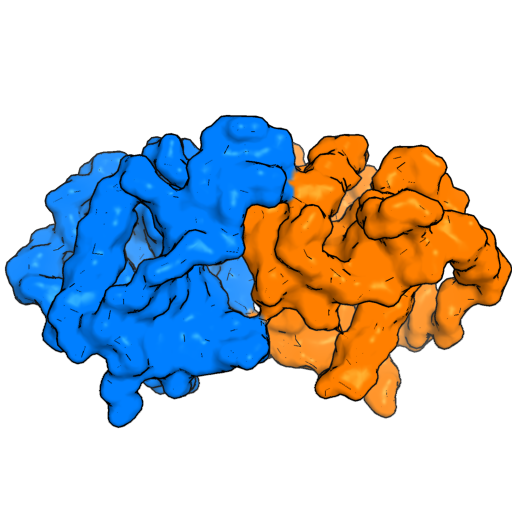117 1 98 112 VAL A N 1
ATOM 854 C CA . VAL A 1 112 ? 12.945 -9 -10 1 98 112 VAL A CA 1
ATOM 855 C C . VAL A 1 112 ? 14.391 -9.438 -9.766 1 98 112 VAL A C 1
ATOM 857 O O . VAL A 1 112 ? 15.273 -8.594 -9.555 1 98 112 VAL A O 1
ATOM 860 N N . ALA A 1 113 ? 14.633 -10.734 -9.898 1 97.31 113 ALA A N 1
ATOM 861 C CA . ALA A 1 113 ? 15.969 -11.281 -9.664 1 97.31 113 ALA A CA 1
ATOM 862 C C . ALA A 1 113 ? 16.938 -10.836 -10.75 1 97.31 113 ALA A C 1
ATOM 864 O O . ALA A 1 113 ? 18.156 -10.797 -10.531 1 97.31 113 ALA A O 1
ATOM 865 N N . ALA A 1 114 ? 16.453 -10.562 -11.914 1 96.88 114 ALA A N 1
ATOM 866 C CA . ALA A 1 114 ? 17.281 -10.086 -13.008 1 96.88 114 ALA A CA 1
ATOM 867 C C . ALA A 1 114 ? 17.734 -8.648 -12.766 1 96.88 114 ALA A C 1
ATOM 869 O O . ALA A 1 114 ? 18.797 -8.234 -13.25 1 96.88 114 ALA A O 1
ATOM 870 N N . ASP A 1 115 ? 17.016 -7.879 -11.977 1 95.56 115 ASP A N 1
ATOM 871 C CA . ASP A 1 115 ? 17.266 -6.449 -11.812 1 95.56 115 ASP A CA 1
ATOM 872 C C . ASP A 1 115 ? 18 -6.164 -10.508 1 95.56 115 ASP A C 1
ATOM 874 O O . ASP A 1 115 ? 18.641 -5.125 -10.359 1 95.56 115 ASP A O 1
ATOM 878 N N . GLN A 1 116 ? 17.828 -7.098 -9.57 1 96.19 116 GLN A N 1
ATOM 879 C CA . GLN A 1 116 ? 18.453 -6.918 -8.258 1 96.19 116 GLN A CA 1
ATOM 880 C C . GLN A 1 116 ? 18.609 -8.25 -7.539 1 96.19 116 GLN A C 1
ATOM 882 O O . GLN A 1 116 ? 18.016 -9.25 -7.934 1 96.19 116 GLN A O 1
ATOM 887 N N . VAL A 1 117 ? 19.422 -8.234 -6.527 1 96.69 117 VAL A N 1
ATOM 888 C CA . VAL A 1 117 ? 19.578 -9.438 -5.723 1 96.69 117 VAL A CA 1
ATOM 889 C C . VAL A 1 117 ? 18.281 -9.758 -5.004 1 96.69 117 VAL A C 1
ATOM 891 O O . VAL A 1 117 ? 17.734 -8.914 -4.281 1 96.69 117 VAL A O 1
ATOM 894 N N . LEU A 1 118 ? 17.797 -10.898 -5.27 1 98 118 LEU A N 1
ATOM 895 C CA . LEU A 1 118 ? 16.625 -11.414 -4.586 1 98 118 LEU A CA 1
ATOM 896 C C . LEU A 1 118 ? 16.969 -12.664 -3.777 1 98 118 LEU A C 1
ATOM 898 O O . LEU A 1 118 ? 17.266 -13.719 -4.348 1 98 118 LEU A O 1
ATOM 902 N N . SER A 1 119 ? 16.859 -12.516 -2.438 1 98.06 119 SER A N 1
ATOM 903 C CA . SER A 1 119 ? 17.25 -13.609 -1.562 1 98.06 119 SER A CA 1
ATOM 904 C C . SER A 1 119 ? 16.031 -14.367 -1.037 1 98.06 119 SER A C 1
ATOM 906 O O . SER A 1 119 ? 16.109 -15.555 -0.734 1 98.06 119 SER A O 1
ATOM 908 N N . SER A 1 120 ? 14.922 -13.648 -0.93 1 98.56 120 SER A N 1
ATOM 909 C CA . SER A 1 120 ? 13.758 -14.289 -0.323 1 98.56 120 SER A CA 1
ATOM 910 C C . SER A 1 120 ? 12.461 -13.664 -0.823 1 98.56 120 SER A C 1
ATOM 912 O O . SER A 1 120 ? 12.453 -12.531 -1.315 1 98.56 120 SER A O 1
ATOM 914 N N . VAL A 1 121 ? 11.422 -14.43 -0.756 1 98.81 121 VAL A N 1
ATOM 915 C CA . VAL A 1 121 ? 10.055 -14 -1 1 98.81 121 VAL A CA 1
ATOM 916 C C . VAL A 1 121 ? 9.211 -14.203 0.26 1 98.81 121 VAL A C 1
ATOM 918 O O . VAL A 1 121 ? 9.32 -15.234 0.928 1 98.81 121 VAL A O 1
ATOM 921 N N . GLU A 1 122 ? 8.453 -13.195 0.595 1 98.94 122 GLU A N 1
ATOM 922 C CA . GLU A 1 122 ? 7.535 -13.281 1.725 1 98.94 122 GLU A CA 1
ATOM 923 C C . GLU A 1 122 ? 6.09 -13.102 1.274 1 98.94 122 GLU A C 1
ATOM 925 O O . GLU A 1 122 ? 5.824 -12.422 0.283 1 98.94 122 GLU A O 1
ATOM 930 N N . THR A 1 123 ? 5.211 -13.719 1.945 1 98.88 123 THR A N 1
ATOM 931 C CA . THR A 1 123 ? 3.775 -13.484 1.841 1 98.88 123 THR A CA 1
ATOM 932 C C . THR A 1 123 ? 3.07 -13.836 3.146 1 98.88 123 THR A C 1
ATOM 934 O O . THR A 1 123 ? 3.646 -14.508 4.004 1 98.88 123 THR A O 1
ATOM 937 N N . THR A 1 124 ? 1.922 -13.312 3.383 1 98.75 124 THR A N 1
ATOM 938 C CA . THR A 1 124 ? 1.109 -13.742 4.516 1 98.75 124 THR A CA 1
ATOM 939 C C . THR A 1 124 ? -0.164 -14.43 4.043 1 98.75 124 THR A C 1
ATOM 941 O O . THR A 1 124 ? -0.767 -14.023 3.047 1 98.75 124 THR A O 1
ATOM 944 N N . ILE A 1 125 ? -0.51 -15.5 4.742 1 98.5 125 ILE A N 1
ATOM 945 C CA . ILE A 1 125 ? -1.637 -16.328 4.34 1 98.5 125 ILE A CA 1
ATOM 946 C C . ILE A 1 125 ? -2.459 -16.719 5.57 1 98.5 125 ILE A C 1
ATOM 948 O O . ILE A 1 125 ? -1.904 -17.125 6.594 1 98.5 125 ILE A O 1
ATOM 952 N N . THR A 1 126 ? -3.777 -16.5 5.449 1 97.88 126 THR A N 1
ATOM 953 C CA . THR A 1 126 ? -4.645 -17 6.508 1 97.88 126 THR A CA 1
ATOM 954 C C . THR A 1 126 ? -4.758 -18.516 6.434 1 97.88 126 THR A C 1
ATOM 956 O O . THR A 1 126 ? -4.668 -19.109 5.352 1 97.88 126 THR A O 1
ATOM 959 N N . PRO A 1 127 ? -5.016 -19.172 7.574 1 96.88 127 PRO A N 1
ATOM 960 C CA . PRO A 1 127 ? -4.988 -20.641 7.633 1 96.88 127 PRO A CA 1
ATOM 961 C C . PRO A 1 127 ? -6.051 -21.281 6.742 1 96.88 127 PRO A C 1
ATOM 963 O O . PRO A 1 127 ? -5.898 -22.438 6.328 1 96.88 127 PRO A O 1
ATOM 966 N N . ASP A 1 128 ? -7.102 -20.547 6.406 1 96.12 128 ASP A N 1
ATOM 967 C CA . ASP A 1 128 ? -8.203 -21.125 5.637 1 96.12 128 ASP A CA 1
ATOM 968 C C . ASP A 1 128 ? -7.965 -20.969 4.137 1 96.12 128 ASP A C 1
ATOM 970 O O . ASP A 1 128 ? -8.75 -21.453 3.324 1 96.12 128 ASP A O 1
ATOM 974 N N . ASN A 1 129 ? -6.914 -20.281 3.811 1 96.75 129 ASN A N 1
ATOM 975 C CA . ASN A 1 129 ? -6.609 -20.062 2.4 1 96.75 129 ASN A CA 1
ATOM 976 C C . ASN A 1 129 ? -5.73 -21.188 1.838 1 96.75 129 ASN A C 1
ATOM 978 O O . ASN A 1 129 ? -4.551 -20.969 1.56 1 96.75 129 ASN A O 1
ATOM 982 N N . THR A 1 130 ? -6.332 -22.297 1.554 1 96.19 130 THR A N 1
ATOM 983 C CA . THR A 1 130 ? -5.629 -23.5 1.128 1 96.19 130 THR A CA 1
ATOM 984 C C . THR A 1 130 ? -5.031 -23.312 -0.264 1 96.19 130 THR A C 1
ATOM 986 O O . THR A 1 130 ? -3.971 -23.859 -0.57 1 96.19 130 THR A O 1
ATOM 989 N N . ALA A 1 131 ? -5.746 -22.562 -1.074 1 95.38 131 ALA A N 1
ATOM 990 C CA . ALA A 1 131 ? -5.242 -22.312 -2.422 1 95.38 131 ALA A CA 1
ATOM 991 C C . ALA A 1 131 ? -3.898 -21.594 -2.381 1 95.38 131 ALA A C 1
ATOM 993 O O . ALA A 1 131 ? -2.959 -21.969 -3.082 1 95.38 131 ALA A O 1
ATOM 994 N N . SER A 1 132 ? -3.766 -20.562 -1.532 1 97.38 132 SER A N 1
ATOM 995 C CA . SER A 1 132 ? -2.512 -19.828 -1.403 1 97.38 132 SER A CA 1
ATOM 996 C C . SER A 1 132 ? -1.435 -20.688 -0.745 1 97.38 132 SER A C 1
ATOM 998 O O . SER A 1 132 ? -0.267 -20.641 -1.138 1 97.38 132 SER A O 1
ATOM 1000 N N . ASP A 1 133 ? -1.864 -21.422 0.25 1 98.12 133 ASP A N 1
ATOM 1001 C CA . ASP A 1 133 ? -0.92 -22.344 0.874 1 98.12 133 ASP A CA 1
ATOM 1002 C C . ASP A 1 133 ? -0.292 -23.281 -0.163 1 98.12 133 ASP A C 1
ATOM 1004 O O . ASP A 1 133 ? 0.932 -23.406 -0.229 1 98.12 133 ASP A O 1
ATOM 1008 N N . ARG A 1 134 ? -1.09 -23.875 -0.987 1 97.75 134 ARG A N 1
ATOM 1009 C CA . ARG A 1 134 ? -0.619 -24.781 -2.025 1 97.75 134 ARG A CA 1
ATOM 1010 C C . ARG A 1 134 ? 0.269 -24.062 -3.029 1 97.75 134 ARG A C 1
ATOM 1012 O O . ARG A 1 134 ? 1.314 -24.578 -3.43 1 97.75 134 ARG A O 1
ATOM 1019 N N . LEU A 1 135 ? -0.13 -22.891 -3.406 1 97.81 135 LEU A N 1
ATOM 1020 C CA . LEU A 1 135 ? 0.604 -22.094 -4.387 1 97.81 135 LEU A CA 1
ATOM 1021 C C . LEU A 1 135 ? 2.027 -21.828 -3.912 1 97.81 135 LEU A C 1
ATOM 1023 O O . LEU A 1 135 ? 2.99 -22.109 -4.625 1 97.81 135 LEU A O 1
ATOM 1027 N N . PHE A 1 136 ? 2.195 -21.375 -2.709 1 98.75 136 PHE A N 1
ATOM 1028 C CA . PHE A 1 136 ? 3.502 -20.906 -2.258 1 98.75 136 PHE A CA 1
ATOM 1029 C C . PHE A 1 136 ? 4.355 -22.078 -1.777 1 98.75 136 PHE A C 1
ATOM 1031 O O . PHE A 1 136 ? 5.582 -22.047 -1.91 1 98.75 136 PHE A O 1
ATOM 1038 N N . THR A 1 137 ? 3.711 -23.094 -1.252 1 98.56 137 THR A N 1
ATOM 1039 C CA . THR A 1 137 ? 4.441 -24.312 -0.939 1 98.56 137 THR A CA 1
ATOM 1040 C C . THR A 1 137 ? 5.027 -24.938 -2.205 1 98.56 137 THR A C 1
ATOM 1042 O O . THR A 1 137 ? 6.207 -25.297 -2.234 1 98.56 137 THR A O 1
ATOM 1045 N N . SER A 1 138 ? 4.199 -25.062 -3.213 1 98 138 SER A N 1
ATOM 1046 C CA . SER A 1 138 ? 4.672 -25.594 -4.488 1 98 138 SER A CA 1
ATOM 1047 C C . SER A 1 138 ? 5.77 -24.719 -5.082 1 98 138 SER A C 1
ATOM 1049 O O . SER A 1 138 ? 6.707 -25.234 -5.699 1 98 138 SER A O 1
ATOM 1051 N N . TYR A 1 139 ? 5.637 -23.406 -4.961 1 98.31 139 TYR A N 1
ATOM 1052 C CA . TYR A 1 139 ? 6.648 -22.469 -5.434 1 98.31 139 TYR A CA 1
ATOM 1053 C C . TYR A 1 139 ? 7.996 -22.75 -4.773 1 98.31 139 TYR A C 1
ATOM 1055 O O . TYR A 1 139 ? 9.023 -22.828 -5.453 1 98.31 139 TYR A O 1
ATOM 1063 N N . ALA A 1 140 ? 7.984 -22.859 -3.445 1 98.62 140 ALA A N 1
ATOM 1064 C CA . ALA A 1 140 ? 9.203 -23.172 -2.707 1 98.62 140 ALA A CA 1
ATOM 1065 C C . ALA A 1 140 ? 9.82 -24.484 -3.186 1 98.62 140 ALA A C 1
ATOM 1067 O O . ALA A 1 140 ? 11.031 -24.578 -3.375 1 98.62 140 ALA A O 1
ATOM 1068 N N . GLN A 1 141 ? 9.023 -25.469 -3.428 1 97.38 141 GLN A N 1
ATOM 1069 C CA . GLN A 1 141 ? 9.484 -26.781 -3.883 1 97.38 141 GLN A CA 1
ATOM 1070 C C . GLN A 1 141 ? 10.109 -26.688 -5.27 1 97.38 141 GLN A C 1
ATOM 1072 O O . GLN A 1 141 ? 11.195 -27.234 -5.5 1 97.38 141 GLN A O 1
ATOM 1077 N N . ARG A 1 142 ? 9.469 -26 -6.145 1 95.19 142 ARG A N 1
ATOM 1078 C CA . ARG A 1 142 ? 9.961 -25.891 -7.516 1 95.19 142 ARG A CA 1
ATOM 1079 C C . ARG A 1 142 ? 11.305 -25.172 -7.559 1 95.19 142 ARG A C 1
ATOM 1081 O O . ARG A 1 142 ? 12.133 -25.438 -8.43 1 95.19 142 ARG A O 1
ATOM 1088 N N . HIS A 1 143 ? 11.5 -24.281 -6.633 1 96.12 143 HIS A N 1
ATOM 1089 C CA . HIS A 1 143 ? 12.734 -23.516 -6.602 1 96.12 143 HIS A CA 1
ATOM 1090 C C . HIS A 1 143 ? 13.766 -24.156 -5.676 1 96.12 143 HIS A C 1
ATOM 1092 O O . HIS A 1 143 ? 14.875 -23.641 -5.523 1 96.12 143 HIS A O 1
ATOM 1098 N N . ASP A 1 144 ? 13.414 -25.203 -5.086 1 96.62 144 ASP A N 1
ATOM 1099 C CA . ASP A 1 144 ? 14.289 -26 -4.227 1 96.62 144 ASP A CA 1
ATOM 1100 C C . ASP A 1 144 ? 14.867 -25.156 -3.094 1 96.62 144 ASP A C 1
ATOM 1102 O O . ASP A 1 144 ? 16.078 -25.141 -2.879 1 96.62 144 ASP A O 1
ATOM 1106 N N . VAL A 1 145 ? 13.977 -24.422 -2.43 1 98.06 145 VAL A N 1
ATOM 1107 C CA . VAL A 1 145 ? 14.391 -23.625 -1.286 1 98.06 145 VAL A CA 1
ATOM 1108 C C . VAL A 1 145 ? 13.453 -23.875 -0.109 1 98.06 145 VAL A C 1
ATOM 1110 O O . VAL A 1 145 ? 12.383 -24.469 -0.276 1 98.06 145 VAL A O 1
ATOM 1113 N N . ALA A 1 146 ? 13.836 -23.469 1.065 1 98.19 146 ALA A N 1
ATOM 1114 C CA . ALA A 1 146 ? 13.07 -23.703 2.291 1 98.19 146 ALA A CA 1
ATOM 1115 C C . ALA A 1 146 ? 11.867 -22.766 2.369 1 98.19 146 ALA A C 1
ATOM 1117 O O . ALA A 1 146 ? 11.875 -21.688 1.773 1 98.19 146 ALA A O 1
ATOM 1118 N N . LEU A 1 147 ? 10.844 -23.219 3.053 1 98.75 147 LEU A N 1
ATOM 1119 C CA . LEU A 1 147 ? 9.664 -22.438 3.426 1 98.75 147 LEU A CA 1
ATOM 1120 C C . LEU A 1 147 ? 9.445 -22.469 4.934 1 98.75 147 LEU A C 1
ATOM 1122 O O . LEU A 1 147 ? 9.289 -23.547 5.52 1 98.75 147 LEU A O 1
ATOM 1126 N N . GLU A 1 148 ? 9.562 -21.312 5.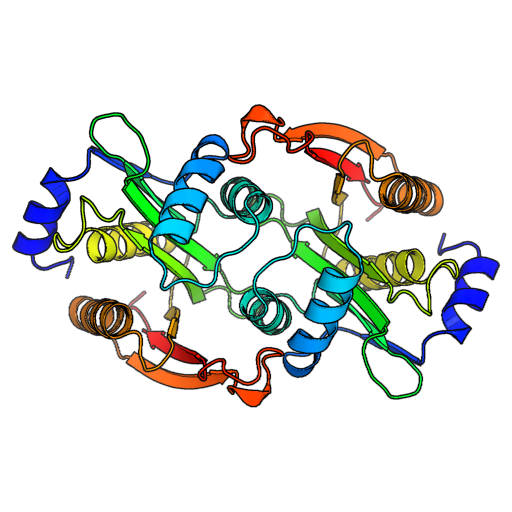535 1 98.81 148 GLU A N 1
ATOM 1127 C CA . GLU A 1 148 ? 9.297 -21.156 6.965 1 98.81 148 GLU A CA 1
ATOM 1128 C C . GLU A 1 148 ? 7.988 -20.422 7.207 1 98.81 148 GLU A C 1
ATOM 1130 O O . GLU A 1 148 ? 7.641 -19.5 6.461 1 98.81 148 GLU A O 1
ATOM 1135 N N . LYS A 1 149 ? 7.277 -20.844 8.273 1 98.75 149 LYS A N 1
ATOM 1136 C CA . LYS A 1 149 ? 6 -20.234 8.625 1 98.75 149 LYS A CA 1
ATOM 1137 C C . LYS A 1 149 ? 6.012 -19.719 10.062 1 98.75 149 LYS A C 1
ATOM 1139 O O . LYS A 1 149 ? 6.551 -20.375 10.961 1 98.75 149 LYS A O 1
ATOM 1144 N N . GLU A 1 150 ? 5.492 -18.531 10.25 1 98.62 150 GLU A N 1
ATOM 1145 C CA . GLU A 1 150 ? 5.281 -17.984 11.586 1 98.62 150 GLU A CA 1
ATOM 1146 C C . GLU A 1 150 ? 4.129 -16.984 11.586 1 98.62 150 GLU A C 1
ATOM 1148 O O . GLU A 1 150 ? 3.945 -16.234 10.625 1 98.62 150 GLU A O 1
ATOM 1153 N N . VAL A 1 151 ? 3.389 -16.938 12.727 1 98.69 151 VAL A N 1
ATOM 1154 C CA . VAL A 1 151 ? 2.316 -15.953 12.82 1 98.69 151 VAL A CA 1
ATOM 1155 C C . VAL A 1 151 ? 2.906 -14.539 12.836 1 98.69 151 VAL A C 1
ATOM 1157 O O . VAL A 1 151 ? 3.705 -14.203 13.711 1 98.69 151 VAL A O 1
ATOM 1160 N N . LEU A 1 152 ? 2.574 -13.781 11.836 1 98.62 152 LEU A N 1
ATOM 1161 C CA . LEU A 1 152 ? 3.047 -12.398 11.781 1 98.62 152 LEU A CA 1
ATOM 1162 C C . LEU A 1 152 ? 2.062 -11.461 12.469 1 98.62 152 LEU A C 1
ATOM 1164 O O . LEU A 1 152 ? 2.461 -10.617 13.281 1 98.62 152 LEU A O 1
ATOM 1168 N N . PHE A 1 153 ? 0.792 -11.539 12.086 1 98.62 153 PHE A N 1
ATOM 1169 C CA . PHE A 1 153 ? -0.27 -10.758 12.703 1 98.62 153 PHE A CA 1
ATOM 1170 C C . PHE A 1 153 ? -1.289 -11.656 13.383 1 98.62 153 PHE A C 1
ATOM 1172 O O . PHE A 1 153 ? -2.041 -12.367 12.719 1 98.62 153 PHE A O 1
ATOM 1179 N N . ASP A 1 154 ? -1.303 -11.539 14.695 1 98 154 ASP A N 1
ATOM 1180 C CA . ASP A 1 154 ? -2.348 -12.25 15.43 1 98 154 ASP A CA 1
ATOM 1181 C C . ASP A 1 154 ? -3.727 -11.68 15.102 1 98 154 ASP A C 1
ATOM 1183 O O . ASP A 1 154 ? -3.867 -10.484 14.844 1 98 154 ASP A O 1
ATOM 1187 N N . GLY A 1 155 ? -4.715 -12.547 15.172 1 97.62 155 GLY A N 1
ATOM 1188 C CA . GLY A 1 155 ? -6.074 -12.117 14.898 1 97.62 155 GLY A CA 1
ATOM 1189 C C . GLY A 1 155 ? -6.516 -10.945 15.758 1 97.62 155 GLY A C 1
ATOM 1190 O O . GLY A 1 155 ? -7.316 -10.117 15.328 1 97.62 155 GLY A O 1
ATOM 1191 N N . GLU A 1 156 ? -6.008 -10.797 16.922 1 97.12 156 GLU A N 1
ATOM 1192 C CA . GLU A 1 156 ? -6.402 -9.789 17.906 1 97.12 156 GLU A CA 1
ATOM 1193 C C . GLU A 1 156 ? -5.93 -8.398 17.484 1 97.12 156 GLU A C 1
ATOM 1195 O O . GLU A 1 156 ? -6.402 -7.391 18.016 1 97.12 156 GLU A O 1
ATOM 1200 N N . LEU A 1 157 ? -5.016 -8.359 16.562 1 97.81 157 LEU A N 1
ATOM 1201 C CA . LEU A 1 157 ? -4.492 -7.074 16.109 1 97.81 157 LEU A CA 1
ATOM 1202 C C . LEU A 1 157 ? -5.48 -6.383 15.18 1 97.81 157 LEU A C 1
ATOM 1204 O O . LEU A 1 157 ? -5.371 -5.18 14.93 1 97.81 157 LEU A O 1
ATOM 1208 N N . PHE A 1 158 ? -6.371 -7.172 14.609 1 98.12 158 PHE A N 1
ATOM 1209 C CA . PHE A 1 158 ? -7.316 -6.633 13.633 1 98.12 158 PHE A CA 1
ATOM 1210 C C . PHE A 1 158 ? -8.539 -6.043 14.336 1 98.12 158 PHE A C 1
ATOM 1212 O O . PHE A 1 158 ? -8.961 -6.551 15.375 1 98.12 158 PHE A O 1
ATOM 1219 N N . PRO A 1 159 ? -9.008 -4.945 13.734 1 96.81 159 PRO A N 1
ATOM 1220 C CA . PRO A 1 159 ? -10.188 -4.328 14.359 1 96.81 159 PRO A CA 1
ATOM 1221 C C . PRO A 1 159 ? -11.445 -5.184 14.211 1 96.81 159 PRO A C 1
ATOM 1223 O O . PRO A 1 159 ? -12.383 -5.047 15 1 96.81 159 PRO A O 1
ATOM 1226 N N . GLU A 1 160 ? -11.289 -6.055 13.164 1 89 160 GLU A N 1
ATOM 1227 C CA . GLU A 1 160 ? -12.398 -6.992 13.008 1 89 160 GLU A CA 1
ATOM 1228 C C . GLU A 1 160 ? -12.281 -8.141 14.008 1 89 160 GLU A C 1
ATOM 1230 O O . GLU A 1 160 ? -11.18 -8.609 14.297 1 89 160 GLU A O 1
ATOM 1235 N N . GLU A 1 161 ? -13.055 -8.367 14.938 1 85.75 161 GLU A N 1
ATOM 1236 C CA . GLU A 1 161 ? -13.008 -9.422 15.953 1 85.75 161 GLU A CA 1
ATOM 1237 C C . GLU A 1 161 ? -12.977 -10.805 15.305 1 85.75 161 GLU A C 1
ATOM 1239 O O . GLU A 1 161 ? -12.633 -11.789 15.961 1 85.75 161 GLU A O 1
ATOM 1244 N N . THR A 1 162 ? -13.047 -10.953 14.062 1 88.06 162 THR A N 1
ATOM 1245 C CA . THR A 1 162 ? -13.211 -12.258 13.422 1 88.06 162 THR A CA 1
ATOM 1246 C C . THR A 1 162 ? -12.07 -12.531 12.445 1 88.06 162 THR A C 1
ATOM 1248 O O . THR A 1 162 ? -12 -13.617 11.859 1 88.06 162 THR A O 1
ATOM 1251 N N . HIS A 1 163 ? -11.188 -11.641 12.281 1 93.88 163 HIS A N 1
ATOM 1252 C CA . HIS A 1 163 ? -10.109 -11.867 11.32 1 93.88 163 HIS A CA 1
ATOM 1253 C C . HIS A 1 163 ? -9.172 -12.969 11.797 1 93.88 163 HIS A C 1
ATOM 1255 O O . HIS A 1 163 ? -8.695 -12.938 12.93 1 93.88 163 HIS A O 1
ATOM 1261 N N . LEU A 1 164 ? -8.883 -13.93 10.938 1 96.19 164 LEU A N 1
ATOM 1262 C CA . LEU A 1 164 ? -7.934 -15 11.234 1 96.19 164 LEU A CA 1
ATOM 1263 C C . LEU A 1 164 ? -6.504 -14.477 11.25 1 96.19 164 LEU A C 1
ATOM 1265 O O . LEU A 1 164 ? -6.219 -13.43 10.656 1 96.19 164 LEU A O 1
ATOM 1269 N N . PRO A 1 165 ? -5.613 -15.156 12.008 1 97.94 165 PRO A N 1
ATOM 1270 C CA . PRO A 1 165 ? -4.219 -14.711 12.008 1 97.94 165 PRO A CA 1
ATOM 1271 C C . PRO A 1 165 ? -3.59 -14.742 10.617 1 97.94 165 PRO A C 1
ATOM 1273 O O . PRO A 1 165 ? -3.967 -15.57 9.781 1 97.94 165 PRO A O 1
ATOM 1276 N N . GLU A 1 166 ? -2.725 -13.82 10.359 1 98.56 166 GLU A N 1
ATOM 1277 C CA . GLU A 1 166 ? -1.89 -13.836 9.164 1 98.56 166 GLU A CA 1
ATOM 1278 C C . GLU A 1 166 ? -0.567 -14.555 9.422 1 98.56 166 GLU A C 1
ATOM 1280 O O . GLU A 1 166 ? 0.242 -14.094 10.234 1 98.56 166 GLU A O 1
ATOM 1285 N N . VAL A 1 167 ? -0.4 -15.648 8.688 1 98.81 167 VAL A N 1
ATOM 1286 C CA . VAL A 1 167 ? 0.819 -16.438 8.828 1 98.81 167 VAL A CA 1
ATOM 1287 C C . VAL A 1 167 ? 1.829 -16.016 7.758 1 98.81 167 VAL A C 1
ATOM 1289 O O . VAL A 1 167 ? 1.521 -16.031 6.566 1 98.81 167 VAL A O 1
ATOM 1292 N N . LEU A 1 168 ? 2.973 -15.602 8.203 1 98.88 168 LEU A N 1
ATOM 1293 C CA . LEU A 1 168 ? 4.062 -15.227 7.309 1 98.88 168 LEU A CA 1
ATOM 1294 C C . LEU A 1 168 ? 4.727 -16.469 6.715 1 98.88 168 LEU A C 1
ATOM 1296 O O . LEU A 1 168 ? 5.129 -17.375 7.445 1 98.88 168 LEU A O 1
ATOM 1300 N N . TYR A 1 169 ? 4.762 -16.547 5.43 1 98.94 169 TYR A N 1
ATOM 1301 C CA . TYR A 1 169 ? 5.574 -17.5 4.684 1 98.94 169 TYR A CA 1
ATOM 1302 C C . TYR A 1 169 ? 6.875 -16.859 4.215 1 98.94 169 TYR A C 1
ATOM 1304 O O . TYR A 1 169 ? 6.859 -15.812 3.551 1 98.94 169 TYR A O 1
ATOM 1312 N N . ARG A 1 170 ? 7.988 -17.406 4.625 1 98.81 170 ARG A N 1
ATOM 1313 C CA . ARG A 1 170 ? 9.297 -16.984 4.141 1 98.81 170 ARG A CA 1
ATOM 1314 C C . ARG A 1 170 ? 9.922 -18.062 3.256 1 98.81 170 ARG A C 1
ATOM 1316 O O . ARG A 1 170 ? 10.164 -19.188 3.705 1 98.81 170 ARG A O 1
ATOM 1323 N N . ILE A 1 171 ? 10.164 -17.703 2.078 1 98.88 171 ILE A N 1
ATOM 1324 C CA . ILE A 1 171 ? 10.68 -18.641 1.087 1 98.88 171 ILE A CA 1
ATOM 1325 C C . ILE A 1 171 ? 12.078 -18.203 0.647 1 98.88 171 ILE A C 1
ATOM 1327 O O . ILE A 1 171 ? 12.273 -17.062 0.219 1 98.88 171 ILE A O 1
ATOM 1331 N N . GLY A 1 172 ? 13.07 -19.094 0.602 1 97.94 172 GLY A N 1
ATOM 1332 C CA . GLY A 1 172 ? 14.461 -18.797 0.289 1 97.94 172 GLY A CA 1
ATOM 1333 C C . GLY A 1 172 ? 15.438 -19.391 1.282 1 97.94 172 GLY A C 1
ATOM 1334 O O . GLY A 1 172 ? 15.062 -20.234 2.1 1 97.94 172 GLY A O 1
ATOM 1335 N N . PRO A 1 173 ? 16.641 -19.062 1.312 1 96.88 173 PRO A N 1
ATOM 1336 C CA . PRO A 1 173 ? 17.25 -18.141 0.346 1 96.88 173 PRO A CA 1
ATOM 1337 C C . PRO A 1 173 ? 17.391 -18.75 -1.044 1 96.88 173 PRO A C 1
ATOM 1339 O O . PRO A 1 173 ? 17.578 -19.969 -1.17 1 96.88 173 PRO A O 1
ATOM 1342 N N . PHE A 1 174 ? 17.172 -17.875 -1.983 1 95.06 174 PHE A N 1
ATOM 1343 C CA . PHE A 1 174 ? 17.438 -18.266 -3.361 1 95.06 174 PHE A CA 1
ATOM 1344 C C . PHE A 1 174 ? 18.938 -18.234 -3.646 1 95.06 174 PHE A C 1
ATOM 1346 O O . PHE A 1 174 ? 19.656 -17.422 -3.084 1 95.06 174 PHE A O 1
ATOM 1353 N N . ALA A 1 175 ? 19.422 -19.188 -4.43 1 79.38 175 ALA A N 1
ATOM 1354 C CA . ALA A 1 175 ? 20.828 -19.219 -4.812 1 79.38 175 ALA A CA 1
ATOM 1355 C C . ALA A 1 175 ? 21.188 -18.031 -5.699 1 79.38 175 ALA A C 1
ATOM 1357 O O . ALA A 1 175 ? 20.422 -17.672 -6.594 1 79.38 175 ALA A O 1
ATOM 1358 N N . THR A 1 176 ? 21.812 -17.016 -5.18 1 62.53 176 THR A N 1
ATOM 1359 C CA . THR A 1 176 ? 22.266 -15.891 -5.996 1 62.53 176 THR A CA 1
ATOM 1360 C C . THR A 1 176 ? 23.328 -16.328 -6.988 1 62.53 176 THR A C 1
ATOM 1362 O O . THR A 1 176 ? 24.094 -17.266 -6.719 1 62.53 176 THR A O 1
ATOM 1365 N N . MET B 1 1 ? 11.125 26.75 7.719 1 29.81 1 MET B N 1
ATOM 1366 C CA . MET B 1 1 ? 10.273 27.312 8.766 1 29.81 1 MET B CA 1
ATOM 1367 C C . MET B 1 1 ? 9.125 26.359 9.102 1 29.81 1 MET B C 1
ATOM 1369 O O . MET B 1 1 ? 8.375 25.953 8.211 1 29.81 1 MET B O 1
ATOM 1373 N N . THR B 1 2 ? 9.281 25.641 10.195 1 41.59 2 THR B N 1
ATOM 1374 C CA . THR B 1 2 ? 8.359 24.812 10.961 1 41.59 2 THR B CA 1
ATOM 1375 C C . THR B 1 2 ? 6.969 25.438 11 1 41.59 2 THR B C 1
ATOM 1377 O O . THR B 1 2 ? 6.812 26.625 10.75 1 41.59 2 THR B O 1
ATOM 1380 N N . ALA B 1 3 ? 5.809 24.766 11.039 1 48.81 3 ALA B N 1
ATOM 1381 C CA . ALA B 1 3 ? 4.512 25.359 11.344 1 48.81 3 ALA B CA 1
ATOM 1382 C C . ALA B 1 3 ? 4.676 26.641 12.156 1 48.81 3 ALA B C 1
ATOM 1384 O O . ALA B 1 3 ? 5.648 26.797 12.898 1 48.81 3 ALA B O 1
ATOM 1385 N N . ALA B 1 4 ? 3.902 27.719 11.719 1 50.97 4 ALA B N 1
ATOM 1386 C CA . ALA B 1 4 ? 3.951 28.891 12.594 1 50.97 4 ALA B CA 1
ATOM 1387 C C . ALA B 1 4 ? 4.023 28.484 14.062 1 50.97 4 ALA B C 1
ATOM 1389 O O . ALA B 1 4 ? 3.316 27.562 14.492 1 50.97 4 ALA B O 1
ATOM 1390 N N . PRO B 1 5 ? 5.07 28.812 14.734 1 48.12 5 PRO B N 1
ATOM 1391 C CA . PRO B 1 5 ? 5.32 28.438 16.125 1 48.12 5 PRO B CA 1
ATOM 1392 C C . PRO B 1 5 ? 4.035 28.328 16.938 1 48.12 5 PRO B C 1
ATOM 1394 O O . PRO B 1 5 ? 3.902 27.422 17.781 1 48.12 5 PRO B O 1
ATOM 1397 N N . ALA B 1 6 ? 3.113 29.188 16.578 1 52.78 6 ALA B N 1
ATOM 1398 C CA . ALA B 1 6 ? 1.877 29.188 17.344 1 52.78 6 ALA B CA 1
ATOM 1399 C C . ALA B 1 6 ? 1.021 27.969 17.016 1 52.78 6 ALA B C 1
ATOM 1401 O O . ALA B 1 6 ? 0.404 27.375 17.906 1 52.78 6 ALA B O 1
ATOM 1402 N N . ASP B 1 7 ? 0.942 27.531 15.734 1 61.16 7 ASP B N 1
ATOM 1403 C CA . ASP B 1 7 ? 0.172 26.359 15.328 1 61.16 7 ASP B CA 1
ATOM 1404 C C . ASP B 1 7 ? 0.796 25.078 15.875 1 61.16 7 ASP B C 1
ATOM 1406 O O . ASP B 1 7 ? 0.084 24.172 16.312 1 61.16 7 ASP B O 1
ATOM 1410 N N . PHE B 1 8 ? 2.143 25.109 15.938 1 66.75 8 PHE B N 1
ATOM 1411 C CA . PHE B 1 8 ? 2.85 23.984 16.516 1 66.75 8 PHE B CA 1
ATOM 1412 C C . PHE B 1 8 ? 2.578 23.875 18 1 66.75 8 PHE B C 1
ATOM 1414 O O . PHE B 1 8 ? 2.395 22.766 18.531 1 66.75 8 PHE B O 1
ATOM 1421 N N . ALA B 1 9 ? 2.592 25.062 18.656 1 63.59 9 ALA B N 1
ATOM 1422 C CA . ALA B 1 9 ? 2.322 25.062 20.094 1 63.59 9 ALA B CA 1
ATOM 1423 C C . ALA B 1 9 ? 0.923 24.531 20.391 1 63.59 9 ALA B C 1
ATOM 1425 O O . ALA B 1 9 ? 0.73 23.766 21.328 1 63.59 9 ALA B O 1
ATOM 1426 N N . ARG B 1 10 ? -0.062 24.969 19.625 1 67.19 10 ARG B N 1
ATOM 1427 C CA . ARG B 1 10 ? -1.425 24.469 19.812 1 67.19 10 ARG B CA 1
ATOM 1428 C C . ARG B 1 10 ? -1.509 22.969 19.547 1 67.19 10 ARG B C 1
ATOM 1430 O O . ARG B 1 10 ? -2.129 22.234 20.312 1 67.19 10 ARG B O 1
ATOM 1437 N N . ALA B 1 11 ? -0.802 22.5 18.547 1 73.69 11 ALA B N 1
ATOM 1438 C CA . ALA B 1 11 ? -0.785 21.078 18.234 1 73.69 11 ALA B CA 1
ATOM 1439 C C . ALA B 1 11 ? -0.077 20.281 19.312 1 73.69 11 ALA B C 1
ATOM 1441 O O . ALA B 1 11 ? -0.508 19.172 19.656 1 73.69 11 ALA B O 1
ATOM 1442 N N . ARG B 1 12 ? 0.877 20.859 19.859 1 74.44 12 ARG B N 1
ATOM 1443 C CA . ARG B 1 12 ? 1.718 20.172 20.828 1 74.44 12 ARG B CA 1
ATOM 1444 C C . ARG B 1 12 ? 0.927 19.797 22.078 1 74.44 12 ARG B C 1
ATOM 1446 O O . ARG B 1 12 ? 1.203 18.797 22.719 1 74.44 12 ARG B O 1
ATOM 1453 N N . SER B 1 13 ? 0.016 20.594 22.281 1 77.44 13 SER B N 1
ATOM 1454 C CA . SER B 1 13 ? -0.755 20.328 23.484 1 77.44 13 SER B CA 1
ATOM 1455 C C . SER B 1 13 ? -1.687 19.141 23.297 1 77.44 13 SER B C 1
ATOM 1457 O O . SER B 1 13 ? -2.184 18.562 24.266 1 77.44 13 SER B O 1
ATOM 1459 N N . GLU B 1 14 ? -1.829 18.719 22.094 1 77.06 14 GLU B N 1
ATOM 1460 C CA . GLU B 1 14 ? -2.803 17.688 21.766 1 77.06 14 GLU B CA 1
ATOM 1461 C C . GLU B 1 14 ? -2.176 16.297 21.859 1 77.06 14 GLU B C 1
ATOM 1463 O O . GLU B 1 14 ? -2.885 15.297 21.984 1 77.06 14 GLU B O 1
ATOM 1468 N N . PHE B 1 15 ? -0.918 16.297 21.656 1 81.75 15 PHE B N 1
ATOM 1469 C CA . PHE B 1 15 ? -0.297 14.977 21.578 1 81.75 15 PHE B CA 1
ATOM 1470 C C . PHE B 1 15 ? 0.873 14.859 22.547 1 81.75 15 PHE B C 1
ATOM 1472 O O . PHE B 1 15 ? 1.469 15.867 22.922 1 81.75 15 PHE B O 1
ATOM 1479 N N . LEU B 1 16 ? 1.076 13.656 22.875 1 84.5 16 LEU B N 1
ATOM 1480 C CA . LEU B 1 16 ? 2.207 13.344 23.734 1 84.5 16 LEU B CA 1
ATOM 1481 C C . LEU B 1 16 ? 3.48 13.148 22.922 1 84.5 16 LEU B C 1
ATOM 1483 O O . LEU B 1 16 ? 4.562 13.547 23.359 1 84.5 16 LEU B O 1
ATOM 1487 N N . SER B 1 17 ? 3.359 12.562 21.766 1 93.94 17 SER B N 1
ATOM 1488 C CA . SER B 1 17 ? 4.516 12.25 20.938 1 93.94 17 SER B CA 1
ATOM 1489 C C . SER B 1 17 ? 4.105 12.031 19.484 1 93.94 17 SER B C 1
ATOM 1491 O O . SER B 1 17 ? 2.93 11.789 19.188 1 93.94 17 SER B O 1
ATOM 1493 N N . ILE B 1 18 ? 5.043 12.227 18.594 1 96.62 18 ILE B N 1
ATOM 1494 C CA . ILE B 1 18 ? 4.965 11.797 17.188 1 96.62 18 ILE B CA 1
ATOM 1495 C C . ILE B 1 18 ? 6.02 10.727 16.922 1 96.62 18 ILE B C 1
ATOM 1497 O O . ILE B 1 18 ? 7.215 10.961 17.141 1 96.62 18 ILE B O 1
ATOM 1501 N N . ASP B 1 19 ? 5.516 9.539 16.516 1 96.81 19 ASP B N 1
ATOM 1502 C CA . ASP B 1 19 ? 6.402 8.391 16.359 1 96.81 19 ASP B CA 1
ATOM 1503 C C . ASP B 1 19 ? 6.121 7.645 15.062 1 96.81 19 ASP B C 1
ATOM 1505 O O . ASP B 1 19 ? 5.117 7.906 14.398 1 96.81 19 ASP B O 1
ATOM 1509 N N . ALA B 1 20 ? 7.129 6.781 14.758 1 98.56 20 ALA B N 1
ATOM 1510 C CA . ALA B 1 20 ? 6.801 5.773 13.758 1 98.56 20 ALA B CA 1
ATOM 1511 C C . ALA B 1 20 ? 5.73 4.812 14.273 1 98.56 20 ALA B C 1
ATOM 1513 O O . ALA B 1 20 ? 5.754 4.418 15.438 1 98.56 20 ALA B O 1
ATOM 1514 N N . PRO B 1 21 ? 4.773 4.492 13.43 1 98.81 21 PRO B N 1
ATOM 1515 C CA . PRO B 1 21 ? 3.76 3.541 13.891 1 98.81 21 PRO B CA 1
ATOM 1516 C C . PRO B 1 21 ? 4.324 2.143 14.125 1 98.81 21 PRO B C 1
ATOM 1518 O O . PRO B 1 21 ? 5.328 1.768 13.508 1 98.81 21 PRO B O 1
ATOM 1521 N N . ARG B 1 22 ? 3.676 1.457 15.039 1 98.56 22 ARG B N 1
ATOM 1522 C CA . ARG B 1 22 ? 3.902 0.034 15.266 1 98.56 22 ARG B CA 1
ATOM 1523 C C . ARG B 1 22 ? 2.752 -0.8 14.711 1 98.56 22 ARG B C 1
ATOM 1525 O O . ARG B 1 22 ? 1.652 -0.284 14.5 1 98.56 22 ARG B O 1
ATOM 1532 N N . VAL B 1 23 ? 3.039 -2.084 14.531 1 98.75 23 VAL B N 1
ATOM 1533 C CA . VAL B 1 23 ? 2.014 -2.975 14 1 98.75 23 VAL B CA 1
ATOM 1534 C C . VAL B 1 23 ? 0.764 -2.906 14.867 1 98.75 23 VAL B C 1
ATOM 1536 O O . VAL B 1 23 ? -0.359 -2.906 14.359 1 98.75 23 VAL B O 1
ATOM 1539 N N . GLU B 1 24 ? 0.899 -2.723 16.156 1 98.25 24 GLU B N 1
ATOM 1540 C CA . GLU B 1 24 ? -0.202 -2.674 17.109 1 98.25 24 GLU B CA 1
ATOM 1541 C C . GLU B 1 24 ? -1.061 -1.43 16.906 1 98.25 24 GLU B C 1
ATOM 1543 O O . GLU B 1 24 ? -2.184 -1.354 17.406 1 98.25 24 GLU B O 1
ATOM 1548 N N . ASP B 1 25 ? -0.519 -0.454 16.188 1 98.75 25 ASP B N 1
ATOM 1549 C CA . ASP B 1 25 ? -1.256 0.777 15.914 1 98.75 25 ASP B CA 1
ATOM 1550 C C . ASP B 1 25 ? -2.189 0.612 14.719 1 98.75 25 ASP B C 1
ATOM 1552 O O . ASP B 1 25 ? -3.014 1.486 14.438 1 98.75 25 ASP B O 1
ATOM 1556 N N . GLY B 1 26 ? -2.039 -0.532 13.977 1 98.69 26 GLY B N 1
ATOM 1557 C CA . GLY B 1 26 ? -2.742 -0.72 12.719 1 98.69 26 GLY B CA 1
ATOM 1558 C C . GLY B 1 26 ? -4.246 -0.569 12.852 1 98.69 26 GLY B C 1
ATOM 1559 O O . GLY B 1 26 ? -4.879 0.112 12.039 1 98.69 26 GLY B O 1
ATOM 1560 N N . ALA B 1 27 ? -4.816 -1.141 13.836 1 98.5 27 ALA B N 1
ATOM 1561 C CA . ALA B 1 27 ? -6.262 -1.092 14.039 1 98.5 27 ALA B CA 1
ATOM 1562 C C . ALA B 1 27 ? -6.73 0.335 14.312 1 98.5 27 ALA B C 1
ATOM 1564 O O . ALA B 1 27 ? -7.758 0.771 13.781 1 98.5 27 ALA B O 1
ATOM 1565 N N . ALA B 1 28 ? -6.012 1.047 15.141 1 98.38 28 ALA B N 1
ATOM 1566 C CA . ALA B 1 28 ? -6.371 2.424 15.469 1 98.38 28 ALA B CA 1
ATOM 1567 C C . ALA B 1 28 ? -6.266 3.326 14.242 1 98.38 28 ALA B C 1
ATOM 1569 O O . ALA B 1 28 ? -7.141 4.164 14.008 1 98.38 28 ALA B O 1
ATOM 1570 N N . ILE B 1 29 ? -5.211 3.137 13.477 1 98.69 29 ILE B N 1
ATOM 1571 C CA . ILE B 1 29 ? -5.012 3.91 12.25 1 98.69 29 ILE B CA 1
ATOM 1572 C C . ILE B 1 29 ? -6.148 3.627 11.273 1 98.69 29 ILE B C 1
ATOM 1574 O O . ILE B 1 29 ? -6.707 4.551 10.672 1 98.69 29 ILE B O 1
ATOM 1578 N N . TRP B 1 30 ? -6.527 2.381 11.172 1 98.69 30 TRP B N 1
ATOM 1579 C CA . TRP B 1 30 ? -7.648 1.995 10.32 1 98.69 30 TRP B CA 1
ATOM 1580 C C . TRP B 1 30 ? -8.93 2.689 10.758 1 98.69 30 TRP B C 1
ATOM 1582 O O . TRP B 1 30 ? -9.688 3.203 9.922 1 98.69 30 TRP B O 1
ATOM 1592 N N . ARG B 1 31 ? -9.195 2.721 12.039 1 98.31 31 ARG B N 1
ATOM 1593 C CA . ARG B 1 31 ? -10.398 3.352 12.562 1 98.31 31 ARG B CA 1
ATOM 1594 C C . ARG B 1 31 ? -10.414 4.848 12.25 1 98.31 31 ARG B C 1
ATOM 1596 O O . ARG B 1 31 ? -11.445 5.398 11.875 1 98.31 31 ARG B O 1
ATOM 1603 N N . ILE B 1 32 ? -9.273 5.473 12.414 1 98.44 32 ILE B N 1
ATOM 1604 C CA . ILE B 1 32 ? -9.18 6.902 12.133 1 98.44 32 ILE B CA 1
ATOM 1605 C C . ILE B 1 32 ? -9.461 7.148 10.648 1 98.44 32 ILE B C 1
ATOM 1607 O O . ILE B 1 32 ? -10.195 8.078 10.297 1 98.44 32 ILE B O 1
ATOM 1611 N N . ALA B 1 33 ? -8.867 6.305 9.797 1 98.38 33 ALA B N 1
ATOM 1612 C CA . ALA B 1 33 ? -9.102 6.422 8.359 1 98.38 33 ALA B CA 1
ATOM 1613 C C . ALA B 1 33 ? -10.578 6.219 8.031 1 98.38 33 ALA B C 1
ATOM 1615 O O . ALA B 1 33 ? -11.18 7.012 7.301 1 98.38 33 ALA B O 1
ATOM 1616 N N . ARG B 1 34 ? -11.141 5.18 8.57 1 98.12 34 ARG B N 1
ATOM 1617 C CA . ARG B 1 34 ? -12.547 4.867 8.359 1 98.12 34 ARG B CA 1
ATOM 1618 C C . ARG B 1 34 ? -13.438 6.027 8.797 1 98.12 34 ARG B C 1
ATOM 1620 O O . ARG B 1 34 ? -14.328 6.445 8.055 1 98.12 34 ARG B O 1
ATOM 1627 N N . ASP B 1 35 ? -13.188 6.578 9.938 1 97.38 35 ASP B N 1
ATOM 1628 C CA . ASP B 1 35 ? -14.047 7.586 10.555 1 97.38 35 ASP B CA 1
ATOM 1629 C C . ASP B 1 35 ? -13.844 8.953 9.898 1 97.38 35 ASP B C 1
ATOM 1631 O O . ASP B 1 35 ? -14.656 9.859 10.094 1 97.38 35 ASP B O 1
ATOM 1635 N N . SER B 1 36 ? -12.719 9.125 9.18 1 95 36 SER B N 1
ATOM 1636 C CA . SER B 1 36 ? -12.492 10.383 8.477 1 95 36 SER B CA 1
ATOM 1637 C C . SER B 1 36 ? -13.578 10.633 7.43 1 95 36 SER B C 1
ATOM 1639 O O . SER B 1 36 ? -13.992 11.773 7.223 1 95 36 SER B O 1
ATOM 1641 N N . GLN B 1 37 ? -14.07 9.578 6.711 1 91.38 37 GLN B N 1
ATOM 1642 C CA . GLN B 1 37 ? -15.117 9.57 5.695 1 91.38 37 GLN B CA 1
ATOM 1643 C C . GLN B 1 37 ? -14.672 10.312 4.438 1 91.38 37 GLN B C 1
ATOM 1645 O O . GLN B 1 37 ? -15.484 10.617 3.564 1 91.38 37 GLN B O 1
ATOM 1650 N N . VAL B 1 38 ? -13.453 10.711 4.414 1 90.94 38 VAL B N 1
ATOM 1651 C CA . VAL B 1 38 ? -12.938 11.43 3.254 1 90.94 38 VAL B CA 1
ATOM 1652 C C . VAL B 1 38 ? -11.883 10.586 2.545 1 90.94 38 VAL B C 1
ATOM 1654 O O . VAL B 1 38 ? -11.75 10.648 1.32 1 90.94 38 VAL B O 1
ATOM 1657 N N . LEU B 1 39 ? -11.18 9.773 3.281 1 95.56 39 LEU B N 1
ATOM 1658 C CA . LEU B 1 39 ? -10.117 8.945 2.719 1 95.56 39 LEU B CA 1
ATOM 1659 C C . LEU B 1 39 ? -10.695 7.707 2.033 1 95.56 39 LEU B C 1
ATOM 1661 O O . LEU B 1 39 ? -11.742 7.195 2.443 1 95.56 39 LEU B O 1
ATOM 1665 N N . ASP B 1 40 ? -9.992 7.285 0.972 1 96.19 40 ASP B N 1
ATOM 1666 C CA . ASP B 1 40 ? -10.234 5.945 0.449 1 96.19 40 ASP B CA 1
ATOM 1667 C C . ASP B 1 40 ? -9.828 4.879 1.465 1 96.19 40 ASP B C 1
ATOM 1669 O O . ASP B 1 40 ? -8.641 4.684 1.727 1 96.19 40 ASP B O 1
ATOM 1673 N N . LEU B 1 41 ? -10.836 4.215 1.968 1 97.88 41 LEU B N 1
ATOM 1674 C CA . LEU B 1 41 ? -10.547 3.23 3.004 1 97.88 41 LEU B CA 1
ATOM 1675 C C . LEU B 1 41 ? -9.992 1.947 2.396 1 97.88 41 LEU B C 1
ATOM 1677 O O . LEU B 1 41 ? -10.531 1.433 1.417 1 97.88 41 LEU B O 1
ATOM 1681 N N . ASN B 1 42 ? -8.906 1.457 2.938 1 98.5 42 ASN B N 1
ATOM 1682 C CA . ASN B 1 42 ? -8.305 0.173 2.59 1 98.5 42 ASN B CA 1
ATOM 1683 C C . ASN B 1 42 ? -8.578 -0.882 3.658 1 98.5 42 ASN B C 1
ATOM 1685 O O . ASN B 1 42 ? -9.164 -0.58 4.699 1 98.5 42 ASN B O 1
ATOM 1689 N N . SER B 1 43 ? -8.219 -2.143 3.367 1 98.31 43 SER B N 1
ATOM 1690 C CA . SER B 1 43 ? -8.414 -3.217 4.336 1 98.31 43 SER B CA 1
ATOM 1691 C C . SER B 1 43 ? -7.633 -2.957 5.617 1 98.31 43 SER B C 1
ATOM 1693 O O . SER B 1 43 ? -6.578 -2.322 5.586 1 98.31 43 SER B O 1
ATOM 1695 N N . SER B 1 44 ? -8.219 -3.438 6.742 1 98.44 44 SER B N 1
ATOM 1696 C CA . SER B 1 44 ? -7.461 -3.332 7.988 1 98.44 44 SER B CA 1
ATOM 1697 C C . SER B 1 44 ? -6.113 -4.043 7.879 1 98.44 44 SER B C 1
ATOM 1699 O O . SER B 1 44 ? -5.117 -3.58 8.438 1 98.44 44 SER B O 1
ATOM 1701 N N . TYR B 1 45 ? -6.043 -5.094 7.117 1 98.44 45 TYR B N 1
ATOM 1702 C CA . TYR B 1 45 ? -4.809 -5.824 6.852 1 98.44 45 TYR B CA 1
ATOM 1703 C C . TYR B 1 45 ? -3.754 -4.914 6.238 1 98.44 45 TYR B C 1
ATOM 1705 O O . TYR B 1 45 ? -2.582 -4.961 6.621 1 98.44 45 TYR B O 1
ATOM 1713 N N . SER B 1 46 ? -4.105 -4.098 5.32 1 98.69 46 SER B N 1
ATOM 1714 C CA . SER B 1 46 ? -3.162 -3.209 4.648 1 98.69 46 SER B CA 1
ATOM 1715 C C . SER B 1 46 ? -2.512 -2.242 5.633 1 98.69 46 SER B C 1
ATOM 1717 O O . SER B 1 46 ? -1.34 -1.892 5.484 1 98.69 46 SER B O 1
ATOM 1719 N N . TYR B 1 47 ? -3.252 -1.81 6.641 1 98.88 47 TYR B N 1
ATOM 1720 C CA . TYR B 1 47 ? -2.699 -0.878 7.617 1 98.88 47 TYR B CA 1
ATOM 1721 C C . TYR B 1 47 ? -1.693 -1.575 8.523 1 98.88 47 TYR B C 1
ATOM 1723 O O . TYR B 1 47 ? -0.676 -0.988 8.898 1 98.88 47 TYR B O 1
ATOM 1731 N N . LEU B 1 48 ? -1.979 -2.82 8.891 1 98.81 48 LEU B N 1
ATOM 1732 C CA . LEU B 1 48 ? -1.006 -3.58 9.664 1 98.81 48 LEU B CA 1
ATOM 1733 C C . LEU B 1 48 ? 0.274 -3.801 8.867 1 98.81 48 LEU B C 1
ATOM 1735 O O . LEU B 1 48 ? 1.376 -3.6 9.383 1 98.81 48 LEU B O 1
ATOM 1739 N N . LEU B 1 49 ? 0.086 -4.176 7.652 1 98.81 49 LEU B N 1
ATOM 1740 C CA . LEU B 1 49 ? 1.228 -4.414 6.773 1 98.81 49 LEU B CA 1
ATOM 1741 C C . LEU B 1 49 ? 2.045 -3.141 6.586 1 98.81 49 LEU B C 1
ATOM 1743 O O . LEU B 1 49 ? 3.277 -3.186 6.59 1 98.81 49 LEU B O 1
ATOM 1747 N N . TRP B 1 50 ? 1.354 -2.018 6.441 1 98.81 50 TRP B N 1
ATOM 1748 C CA . TRP B 1 50 ? 2.02 -0.732 6.25 1 98.81 50 TRP B CA 1
ATOM 1749 C C . TRP B 1 50 ? 2.846 -0.36 7.477 1 98.81 50 TRP B C 1
ATOM 1751 O O . TRP B 1 50 ? 3.967 0.14 7.348 1 98.81 50 TRP B O 1
ATOM 1761 N N . CYS B 1 51 ? 2.254 -0.6 8.656 1 98.88 51 CYS B N 1
ATOM 1762 C CA . CYS B 1 51 ? 2.969 -0.332 9.898 1 98.88 51 CYS B CA 1
ATOM 1763 C C . CYS B 1 51 ? 4.219 -1.197 10.008 1 98.88 51 CYS B C 1
ATOM 1765 O O . CYS B 1 51 ? 5.234 -0.763 10.547 1 98.88 51 CYS B O 1
ATOM 1767 N N . ARG B 1 52 ? 4.152 -2.342 9.453 1 98.81 52 ARG B N 1
ATOM 1768 C CA . ARG B 1 52 ? 5.297 -3.246 9.516 1 98.81 52 ARG B CA 1
ATOM 1769 C C . ARG B 1 52 ? 6.414 -2.779 8.594 1 98.81 52 ARG B C 1
ATOM 177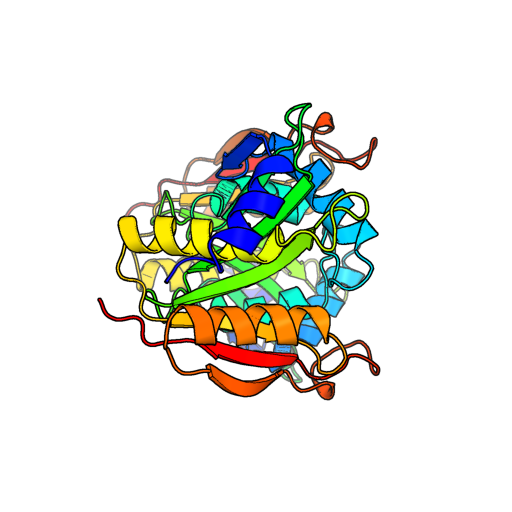1 O O . ARG B 1 52 ? 7.574 -2.693 9 1 98.81 52 ARG B O 1
ATOM 1778 N N . ASP B 1 53 ? 6.09 -2.436 7.449 1 98.75 53 ASP B N 1
ATOM 1779 C CA . ASP B 1 53 ? 7.137 -2.334 6.438 1 98.75 53 ASP B CA 1
ATOM 1780 C C . ASP B 1 53 ? 7.422 -0.876 6.086 1 98.75 53 ASP B C 1
ATOM 1782 O O . ASP B 1 53 ? 8.492 -0.558 5.551 1 98.75 53 ASP B O 1
ATOM 1786 N N . PHE B 1 54 ? 6.492 0.055 6.398 1 98.81 54 PHE B N 1
ATOM 1787 C CA . PHE B 1 54 ? 6.66 1.439 5.973 1 98.81 54 PHE B CA 1
ATOM 1788 C C . PHE B 1 54 ? 6.559 2.387 7.164 1 98.81 54 PHE B C 1
ATOM 1790 O O . PHE B 1 54 ? 6.133 3.533 7.016 1 98.81 54 PHE B O 1
ATOM 1797 N N . ALA B 1 55 ? 6.887 1.911 8.32 1 98.81 55 ALA B N 1
ATOM 1798 C CA . ALA B 1 55 ? 6.871 2.719 9.539 1 98.81 55 ALA B CA 1
ATOM 1799 C C . ALA B 1 55 ? 7.84 3.891 9.43 1 98.81 55 ALA B C 1
ATOM 1801 O O . ALA B 1 55 ? 7.535 5 9.875 1 98.81 55 ALA B O 1
ATOM 1802 N N . ALA B 1 56 ? 8.961 3.715 8.82 1 98.5 56 ALA B N 1
ATOM 1803 C CA . ALA B 1 56 ? 10.008 4.73 8.742 1 98.5 56 ALA B CA 1
ATOM 1804 C C . ALA B 1 56 ? 9.547 5.934 7.926 1 98.5 56 ALA B C 1
ATOM 1806 O O . ALA B 1 56 ? 10.031 7.051 8.117 1 98.5 56 ALA B O 1
ATOM 1807 N N . THR B 1 57 ? 8.57 5.688 7.051 1 98.81 57 THR B N 1
ATOM 1808 C CA . THR B 1 57 ? 8.07 6.754 6.188 1 98.81 57 THR B CA 1
ATOM 1809 C C . THR B 1 57 ? 6.633 7.109 6.543 1 98.81 57 THR B C 1
ATOM 1811 O O . THR B 1 57 ? 5.863 7.551 5.684 1 98.81 57 THR B O 1
ATOM 1814 N N . SER B 1 58 ? 6.254 6.797 7.766 1 98.94 58 SER B N 1
ATOM 1815 C CA . SER B 1 58 ? 4.945 7.113 8.32 1 98.94 58 SER B CA 1
ATOM 1816 C C . SER B 1 58 ? 5.066 7.672 9.734 1 98.94 58 SER B C 1
ATOM 1818 O O . SER B 1 58 ? 6.145 7.629 10.336 1 98.94 58 SER B O 1
ATOM 1820 N N . ALA B 1 59 ? 3.973 8.273 10.219 1 98.81 59 ALA B N 1
ATOM 1821 C CA . ALA B 1 59 ? 4 8.828 11.57 1 98.81 59 ALA B CA 1
ATOM 1822 C C . ALA B 1 59 ? 2.619 8.773 12.211 1 98.81 59 ALA B C 1
ATOM 1824 O O . ALA B 1 59 ? 1.602 8.812 11.516 1 98.81 59 ALA B O 1
ATOM 1825 N N . VAL B 1 60 ? 2.652 8.648 13.508 1 98.62 60 VAL B N 1
ATOM 1826 C CA . VAL B 1 60 ? 1.443 8.758 14.32 1 98.62 60 VAL B CA 1
ATOM 1827 C C . VAL B 1 60 ? 1.662 9.773 15.438 1 98.62 60 VAL B C 1
ATOM 1829 O O . VAL B 1 60 ? 2.766 9.891 15.977 1 98.62 60 VAL B O 1
ATOM 1832 N N . ALA B 1 61 ? 0.644 10.57 15.656 1 98.38 61 ALA B N 1
ATOM 1833 C CA . ALA B 1 61 ? 0.564 11.359 16.891 1 98.38 61 ALA B CA 1
ATOM 1834 C C . ALA B 1 61 ? -0.221 10.617 17.969 1 98.38 61 ALA B C 1
ATOM 1836 O O . ALA B 1 61 ? -1.32 10.125 17.703 1 98.38 61 ALA B O 1
ATOM 1837 N N . ARG B 1 62 ? 0.354 10.555 19.141 1 97.69 62 ARG B N 1
ATOM 1838 C CA . ARG B 1 62 ? -0.288 9.82 20.234 1 97.69 62 ARG B CA 1
ATOM 1839 C C . ARG B 1 62 ? -0.935 10.781 21.234 1 97.69 62 ARG B C 1
ATOM 1841 O O . ARG B 1 62 ? -0.344 11.797 21.594 1 97.69 62 ARG B O 1
ATOM 1848 N N . GLY B 1 63 ? -2.17 10.383 21.609 1 95.38 63 GLY B N 1
ATOM 1849 C CA . GLY B 1 63 ? -2.867 11.141 22.625 1 95.38 63 GLY B CA 1
ATOM 1850 C C . GLY B 1 63 ? -2.41 10.805 24.031 1 95.38 63 GLY B C 1
ATOM 1851 O O . GLY B 1 63 ? -1.391 10.133 24.219 1 95.38 63 GLY B O 1
ATOM 1852 N N . GLU B 1 64 ? -3.139 11.281 25 1 91.56 64 GLU B N 1
ATOM 1853 C CA . GLU B 1 64 ? -2.791 11.148 26.422 1 91.56 64 GLU B CA 1
ATOM 1854 C C . GLU B 1 64 ? -2.766 9.688 26.844 1 91.56 64 GLU B C 1
ATOM 1856 O O . GLU B 1 64 ? -1.973 9.297 27.703 1 91.56 64 GLU B O 1
ATOM 1861 N N . ASN B 1 65 ? -3.539 8.883 26.25 1 92.56 65 ASN B N 1
ATOM 1862 C CA . ASN B 1 65 ? -3.605 7.473 26.625 1 92.56 65 ASN B CA 1
ATOM 1863 C C . ASN B 1 65 ? -2.611 6.629 25.828 1 92.56 65 ASN B C 1
ATOM 1865 O O . ASN B 1 65 ? -2.619 5.402 25.922 1 92.56 65 ASN B O 1
ATOM 1869 N N . GLY B 1 66 ? -1.875 7.297 24.969 1 94.94 66 GLY B N 1
ATOM 1870 C CA . GLY B 1 66 ? -0.864 6.594 24.188 1 94.94 66 GLY B CA 1
ATOM 1871 C C . GLY B 1 66 ? -1.387 6.055 22.875 1 94.94 66 GLY B C 1
ATOM 1872 O O . GLY B 1 66 ? -0.633 5.469 22.094 1 94.94 66 GLY B O 1
ATOM 1873 N N . GLU B 1 67 ? -2.615 6.277 22.594 1 95.94 67 GLU B N 1
ATOM 1874 C CA . GLU B 1 67 ? -3.232 5.789 21.359 1 95.94 67 GLU B CA 1
ATOM 1875 C C . GLU B 1 67 ? -3.053 6.781 20.219 1 95.94 67 GLU B C 1
ATOM 1877 O O . GLU B 1 67 ? -3.016 7.992 20.438 1 95.94 67 GLU B O 1
ATOM 1882 N N . PRO B 1 68 ? -2.934 6.246 19.031 1 98.25 68 PRO B N 1
ATOM 1883 C CA . PRO B 1 68 ? -2.887 7.168 17.891 1 98.25 68 PRO B CA 1
ATOM 1884 C C . PRO B 1 68 ? -4.137 8.039 17.797 1 98.25 68 PRO B C 1
ATOM 1886 O O . PRO B 1 68 ? -5.254 7.543 17.922 1 98.25 68 PRO B O 1
ATOM 1889 N N . ILE B 1 69 ? -3.938 9.359 17.562 1 98.06 69 ILE B N 1
ATOM 1890 C CA . ILE B 1 69 ? -5.059 10.273 17.375 1 98.06 69 ILE B CA 1
ATOM 1891 C C . ILE B 1 69 ? -4.961 10.93 16 1 98.06 69 ILE B C 1
ATOM 1893 O O . ILE B 1 69 ? -5.891 11.617 15.562 1 98.06 69 ILE B O 1
ATOM 1897 N N . ALA B 1 70 ? -3.854 10.742 15.305 1 98.5 70 ALA B N 1
ATOM 1898 C CA . ALA B 1 70 ? -3.611 11.195 13.938 1 98.5 70 ALA B CA 1
ATOM 1899 C C . ALA B 1 70 ? -2.521 10.359 13.266 1 98.5 70 ALA B C 1
ATOM 1901 O O . ALA B 1 70 ? -1.686 9.766 13.945 1 98.5 70 ALA B O 1
ATOM 1902 N N . PHE B 1 71 ? -2.605 10.289 11.969 1 98.81 71 PHE B N 1
ATOM 1903 C CA . PHE B 1 71 ? -1.553 9.547 11.289 1 98.81 71 PHE B CA 1
ATOM 1904 C C . PHE B 1 71 ? -1.279 10.141 9.906 1 98.81 71 PHE B C 1
ATOM 1906 O O . PHE B 1 71 ? -2.102 10.891 9.375 1 98.81 71 PHE B O 1
ATOM 1913 N N . VAL B 1 72 ? -0.12 9.898 9.422 1 98.81 72 VAL B N 1
ATOM 1914 C CA . VAL B 1 72 ? 0.286 10.062 8.031 1 98.81 72 VAL B CA 1
ATOM 1915 C C . VAL B 1 72 ? 1.021 8.812 7.555 1 98.81 72 VAL B C 1
ATOM 1917 O O . VAL B 1 72 ? 1.915 8.312 8.242 1 98.81 72 VAL B O 1
ATOM 1920 N N . THR B 1 73 ? 0.581 8.203 6.469 1 98.88 73 THR B N 1
ATOM 1921 C CA . THR B 1 73 ? 1.285 7.086 5.844 1 98.88 73 THR B CA 1
ATOM 1922 C C . THR B 1 73 ? 1.982 7.535 4.562 1 98.88 73 THR B C 1
ATOM 1924 O O . THR B 1 73 ? 1.494 8.43 3.863 1 98.88 73 THR B O 1
ATOM 1927 N N . GLY B 1 74 ? 3.082 6.953 4.277 1 98.88 74 GLY B N 1
ATOM 1928 C CA . GLY B 1 74 ? 3.834 7.273 3.072 1 98.88 74 GLY B CA 1
ATOM 1929 C C . GLY B 1 74 ? 4.883 6.234 2.732 1 98.88 74 GLY B C 1
ATOM 1930 O O . GLY B 1 74 ? 5.027 5.234 3.439 1 98.88 74 GLY B O 1
ATOM 1931 N N . TYR B 1 75 ? 5.484 6.418 1.628 1 98.81 75 TYR B N 1
ATOM 1932 C CA . TYR B 1 75 ? 6.574 5.578 1.148 1 98.81 75 TYR B CA 1
ATOM 1933 C C . TYR B 1 75 ? 7.484 6.352 0.204 1 98.81 75 TYR B C 1
ATOM 1935 O O . TYR B 1 75 ? 7.074 7.363 -0.375 1 98.81 75 TYR B O 1
ATOM 1943 N N . VAL B 1 76 ? 8.695 5.891 0.111 1 98.69 76 VAL B N 1
ATOM 1944 C CA . VAL B 1 76 ? 9.633 6.422 -0.875 1 98.69 76 VAL B CA 1
ATOM 1945 C C . VAL B 1 76 ? 9.391 5.754 -2.227 1 98.69 76 VAL B C 1
ATOM 1947 O O . VAL B 1 76 ? 9.305 4.527 -2.316 1 98.69 76 VAL B O 1
ATOM 1950 N N . ARG B 1 77 ? 9.25 6.57 -3.258 1 98.5 77 ARG B N 1
ATOM 1951 C CA . ARG B 1 77 ? 9.031 5.992 -4.582 1 98.5 77 ARG B CA 1
ATOM 1952 C C . ARG B 1 77 ? 10.227 5.145 -5.012 1 98.5 77 ARG B C 1
ATOM 1954 O O . ARG B 1 77 ? 11.367 5.605 -4.973 1 98.5 77 ARG B O 1
ATOM 1961 N N . PRO B 1 78 ? 9.914 3.951 -5.504 1 97.44 78 PRO B N 1
ATOM 1962 C CA . PRO B 1 78 ? 11.031 3.107 -5.934 1 97.44 78 PRO B CA 1
ATOM 1963 C C . PRO B 1 78 ? 11.773 3.678 -7.141 1 97.44 78 PRO B C 1
ATOM 1965 O O . PRO B 1 78 ? 13 3.562 -7.227 1 97.44 78 PRO B O 1
ATOM 1968 N N . ASP B 1 79 ? 11.125 4.379 -8.016 1 97 79 ASP B N 1
ATOM 1969 C CA . ASP B 1 79 ? 11.75 4.852 -9.25 1 97 79 ASP B CA 1
ATOM 1970 C C . ASP B 1 79 ? 12.266 6.277 -9.094 1 97 79 ASP B C 1
ATOM 1972 O O . ASP B 1 79 ? 12.945 6.801 -9.984 1 97 79 ASP B O 1
ATOM 1976 N N . ARG B 1 80 ? 11.953 6.93 -7.996 1 97.94 80 ARG B N 1
ATOM 1977 C CA . ARG B 1 80 ? 12.445 8.25 -7.625 1 97.94 80 ARG B CA 1
ATOM 1978 C C . ARG B 1 80 ? 12.734 8.328 -6.129 1 97.94 80 ARG B C 1
ATOM 1980 O O . ARG B 1 80 ? 12.031 9.008 -5.387 1 97.94 80 ARG B O 1
ATOM 1987 N N . PRO B 1 81 ? 13.82 7.781 -5.762 1 97.38 81 PRO B N 1
ATOM 1988 C CA . PRO B 1 81 ? 14.062 7.488 -4.348 1 97.38 81 PRO B CA 1
ATOM 1989 C C . PRO B 1 81 ? 14.25 8.75 -3.51 1 97.38 81 PRO B C 1
ATOM 1991 O O . PRO B 1 81 ? 14.305 8.672 -2.279 1 97.38 81 PRO B O 1
ATOM 1994 N N . GLN B 1 82 ? 14.281 9.914 -4.031 1 98.19 82 GLN B N 1
ATOM 1995 C CA . GLN B 1 82 ? 14.359 11.156 -3.268 1 98.19 82 GLN B CA 1
ATOM 1996 C C . GLN B 1 82 ? 12.984 11.797 -3.115 1 98.19 82 GLN B C 1
ATOM 1998 O O . GLN B 1 82 ? 12.883 12.969 -2.74 1 98.19 82 GLN B O 1
ATOM 2003 N N . THR B 1 83 ? 11.945 11.031 -3.479 1 98.69 83 THR B N 1
ATOM 2004 C CA . THR B 1 83 ? 10.57 11.516 -3.408 1 98.69 83 THR B CA 1
ATOM 2005 C C . THR B 1 83 ? 9.758 10.703 -2.4 1 98.69 83 THR B C 1
ATOM 2007 O O . THR B 1 83 ? 9.688 9.477 -2.498 1 98.69 83 THR B O 1
ATOM 2010 N N . LEU B 1 84 ? 9.188 11.414 -1.416 1 98.88 84 LEU B N 1
ATOM 2011 C CA . LEU B 1 84 ? 8.266 10.82 -0.456 1 98.88 84 LEU B CA 1
ATOM 2012 C C . LEU B 1 84 ? 6.824 11.008 -0.907 1 98.88 84 LEU B C 1
ATOM 2014 O O . LEU B 1 84 ? 6.387 12.133 -1.162 1 98.88 84 LEU B O 1
ATOM 2018 N N . VAL B 1 85 ? 6.141 9.914 -1.084 1 98.94 85 VAL B N 1
ATOM 2019 C CA . VAL B 1 85 ? 4.703 9.977 -1.334 1 98.94 85 VAL B CA 1
ATOM 2020 C C . VAL B 1 85 ? 3.947 9.93 -0.009 1 98.94 85 VAL B C 1
ATOM 2022 O O . VAL B 1 85 ? 4.129 9 0.784 1 98.94 85 VAL B O 1
ATOM 2025 N N . VAL B 1 86 ? 3.205 10.969 0.216 1 98.88 86 VAL B N 1
ATOM 2026 C CA . VAL B 1 86 ? 2.248 10.945 1.317 1 98.88 86 VAL B CA 1
ATOM 2027 C C . VAL B 1 86 ? 0.92 10.367 0.838 1 98.88 86 VAL B C 1
ATOM 2029 O O . VAL B 1 86 ? 0.202 11 0.061 1 98.88 86 VAL B O 1
ATOM 2032 N N . TRP B 1 87 ? 0.646 9.172 1.319 1 98.62 87 TRP B N 1
ATOM 2033 C CA . TRP B 1 87 ? -0.519 8.43 0.844 1 98.62 87 TRP B CA 1
ATOM 2034 C C . TRP B 1 87 ? -1.785 8.898 1.557 1 98.62 87 TRP B C 1
ATOM 2036 O O . TRP B 1 87 ? -2.707 9.414 0.923 1 98.62 87 TRP B O 1
ATOM 2046 N N . GLN B 1 88 ? -1.873 8.766 2.842 1 98.69 88 GLN B N 1
ATOM 2047 C CA . GLN B 1 88 ? -3.043 9.203 3.598 1 98.69 88 GLN B CA 1
ATO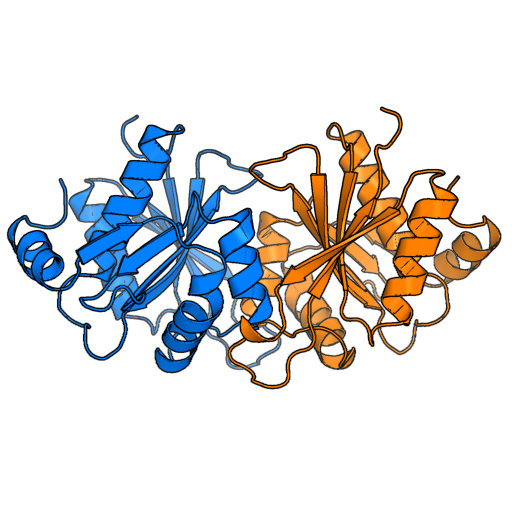M 2048 C C . GLN B 1 88 ? -2.637 10.016 4.824 1 98.69 88 GLN B C 1
ATOM 2050 O O . GLN B 1 88 ? -1.609 9.734 5.449 1 98.69 88 GLN B O 1
ATOM 2055 N N . VAL B 1 89 ? -3.412 10.984 5.133 1 98.44 89 VAL B N 1
ATOM 2056 C CA . VAL B 1 89 ? -3.314 11.75 6.375 1 98.44 89 VAL B CA 1
ATOM 2057 C C . VAL B 1 89 ? -4.703 11.922 6.988 1 98.44 89 VAL B C 1
ATOM 2059 O O . VAL B 1 89 ? -5.668 12.219 6.281 1 98.44 89 VAL B O 1
ATOM 2062 N N . ALA B 1 90 ? -4.781 11.641 8.273 1 98.31 90 ALA B N 1
ATOM 2063 C CA . ALA B 1 90 ? -6.059 11.859 8.953 1 98.31 90 ALA B CA 1
ATOM 2064 C C . ALA B 1 90 ? -5.848 12.141 10.438 1 98.31 90 ALA B C 1
ATOM 2066 O O . ALA B 1 90 ? -4.863 11.695 11.023 1 98.31 90 ALA B O 1
ATOM 2067 N N . VAL B 1 91 ? -6.699 12.953 10.898 1 97.5 91 VAL B N 1
ATOM 2068 C CA . VAL B 1 91 ? -6.766 13.297 12.312 1 97.5 91 VAL B CA 1
ATOM 2069 C C . VAL B 1 91 ? -8.102 12.844 12.898 1 97.5 91 VAL B C 1
ATOM 2071 O O . VAL B 1 91 ? -9.156 13.039 12.281 1 97.5 91 VAL B O 1
ATOM 2074 N N . ASP B 1 92 ? -7.992 12.188 14.055 1 97.12 92 ASP B N 1
ATOM 2075 C CA . ASP B 1 92 ? -9.219 11.82 14.758 1 97.12 92 ASP B CA 1
ATOM 2076 C C . ASP B 1 92 ? -10.141 13.023 14.914 1 97.12 92 ASP B C 1
ATOM 2078 O O . ASP B 1 92 ? -9.688 14.133 15.203 1 97.12 92 ASP B O 1
ATOM 2082 N N . GLN B 1 93 ? -11.406 12.781 14.859 1 95.44 93 GLN B N 1
ATOM 2083 C CA . GLN B 1 93 ? -12.406 13.836 14.828 1 95.44 93 GLN B CA 1
ATOM 2084 C C . GLN B 1 93 ? -12.281 14.75 16.047 1 95.44 93 GLN B C 1
ATOM 2086 O O . GLN B 1 93 ? -12.383 15.969 15.93 1 95.44 93 GLN B O 1
ATOM 2091 N N . ALA B 1 94 ? -12.047 14.203 17.156 1 93.88 94 ALA B N 1
ATOM 2092 C CA . ALA B 1 94 ? -12.016 14.938 18.422 1 93.88 94 ALA B CA 1
ATOM 2093 C C . ALA B 1 94 ? -10.805 15.867 18.484 1 93.88 94 ALA B C 1
ATOM 2095 O O . ALA B 1 94 ? -10.742 16.75 19.344 1 93.88 94 ALA B O 1
ATOM 2096 N N . HIS B 1 95 ? -9.906 15.727 17.547 1 94.5 95 HIS B N 1
ATOM 2097 C CA . HIS B 1 95 ? -8.656 16.469 17.641 1 94.5 95 HIS B CA 1
ATOM 2098 C C . HIS B 1 95 ? -8.414 17.328 16.406 1 94.5 95 HIS B C 1
ATOM 2100 O O . HIS B 1 95 ? -7.305 17.812 16.203 1 94.5 95 HIS B O 1
ATOM 2106 N N . ARG B 1 96 ? -9.414 17.484 15.656 1 93.56 96 ARG B N 1
ATOM 2107 C CA . ARG B 1 96 ? -9.266 18.234 14.406 1 93.56 96 ARG B CA 1
ATOM 2108 C C . ARG B 1 96 ? -9.211 19.734 14.672 1 93.56 96 ARG B C 1
ATOM 2110 O O . ARG B 1 96 ? -9.609 20.203 15.742 1 93.56 96 ARG B O 1
ATOM 2117 N N . GLY B 1 97 ? -8.648 20.469 13.727 1 90.62 97 GLY B N 1
ATOM 2118 C CA . GLY B 1 97 ? -8.648 21.922 13.766 1 90.62 97 GLY B CA 1
ATOM 2119 C C . GLY B 1 97 ? -7.582 22.484 14.68 1 90.62 97 GLY B C 1
ATOM 2120 O O . GLY B 1 97 ? -7.641 23.656 15.055 1 90.62 97 GLY B O 1
ATOM 2121 N N . LYS B 1 98 ? -6.598 21.641 15 1 91.56 98 LYS B N 1
ATOM 2122 C CA . LYS B 1 98 ? -5.582 22.078 15.953 1 91.56 98 LYS B CA 1
ATOM 2123 C C . LYS B 1 98 ? -4.188 22.016 15.344 1 91.56 98 LYS B C 1
ATOM 2125 O O . LYS B 1 98 ? -3.186 22.094 16.062 1 91.56 98 LYS B O 1
ATOM 2130 N N . GLY B 1 99 ? -4.07 21.719 14.102 1 93.31 99 GLY B N 1
ATOM 2131 C CA . GLY B 1 99 ? -2.795 21.75 13.406 1 93.31 99 GLY B CA 1
ATOM 2132 C C . GLY B 1 99 ? -2.037 20.438 13.477 1 93.31 99 GLY B C 1
ATOM 2133 O O . GLY B 1 99 ? -0.851 20.375 13.148 1 93.31 99 GLY B O 1
ATOM 2134 N N . LEU B 1 100 ? -2.68 19.375 13.852 1 94.88 100 LEU B N 1
ATOM 2135 C CA . LEU B 1 100 ? -2.014 18.094 14.07 1 94.88 100 LEU B CA 1
ATOM 2136 C C . LEU B 1 100 ? -1.5 17.531 12.75 1 94.88 100 LEU B C 1
ATOM 2138 O O . LEU B 1 100 ? -0.393 16.984 12.695 1 94.88 100 LEU B O 1
ATOM 2142 N N . ALA B 1 101 ? -2.258 17.641 11.75 1 97 101 ALA B N 1
ATOM 2143 C CA . ALA B 1 101 ? -1.847 17.109 10.453 1 97 101 ALA B CA 1
ATOM 2144 C C . ALA B 1 101 ? -0.582 17.812 9.953 1 97 101 ALA B C 1
ATOM 2146 O O . ALA B 1 101 ? 0.342 17.141 9.469 1 97 101 ALA B O 1
ATOM 2147 N N . ALA B 1 102 ? -0.572 19.062 10.086 1 96.69 102 ALA B N 1
ATOM 2148 C CA . ALA B 1 102 ? 0.593 19.844 9.672 1 96.69 102 ALA B CA 1
ATOM 2149 C C . ALA B 1 102 ? 1.826 19.453 10.484 1 96.69 102 ALA B C 1
ATOM 2151 O O . ALA B 1 102 ? 2.91 19.266 9.93 1 96.69 102 ALA B O 1
ATOM 2152 N N . ALA B 1 103 ? 1.63 19.328 11.781 1 95.81 103 ALA B N 1
ATOM 2153 C CA . ALA B 1 103 ? 2.727 18.922 12.664 1 95.81 103 ALA B CA 1
ATOM 2154 C C . ALA B 1 103 ? 3.26 17.547 12.289 1 95.81 103 ALA B C 1
ATOM 2156 O O . ALA B 1 103 ? 4.473 17.328 12.281 1 95.81 103 ALA B O 1
ATOM 2157 N N . LEU B 1 104 ? 2.367 16.625 11.969 1 97.19 104 LEU B N 1
ATOM 2158 C CA . LEU B 1 104 ? 2.74 15.281 11.562 1 97.19 104 LEU B CA 1
ATOM 2159 C C . LEU B 1 104 ? 3.562 15.305 10.281 1 97.19 104 LEU B C 1
ATOM 2161 O O . LEU B 1 104 ? 4.598 14.641 10.188 1 97.19 104 LEU B O 1
ATOM 2165 N N . LEU B 1 105 ? 3.062 16.062 9.352 1 97.88 105 LEU B N 1
ATOM 2166 C CA . LEU B 1 105 ? 3.736 16.156 8.062 1 97.88 105 LEU B CA 1
ATOM 2167 C C . LEU B 1 105 ? 5.141 16.734 8.219 1 97.88 105 LEU B C 1
ATOM 2169 O O . LEU B 1 105 ? 6.098 16.203 7.648 1 97.88 105 LEU B O 1
ATOM 2173 N N . ASP B 1 106 ? 5.273 17.766 9.031 1 97.06 106 ASP B N 1
ATOM 2174 C CA . ASP B 1 106 ? 6.57 18.375 9.289 1 97.06 106 ASP B CA 1
ATOM 2175 C C . ASP B 1 106 ? 7.516 17.406 9.977 1 97.06 106 ASP B C 1
ATOM 2177 O O . ASP B 1 106 ? 8.672 17.266 9.578 1 97.06 106 ASP B O 1
ATOM 2181 N N . ALA B 1 107 ? 7.039 16.734 10.977 1 97.06 107 ALA B N 1
ATOM 2182 C CA . ALA B 1 107 ? 7.859 15.789 11.727 1 97.06 107 ALA B CA 1
ATOM 2183 C C . ALA B 1 107 ? 8.305 14.633 10.836 1 97.06 107 ALA B C 1
ATOM 2185 O O . ALA B 1 107 ? 9.469 14.219 10.883 1 97.06 107 ALA B O 1
ATOM 2186 N N . LEU B 1 108 ? 7.395 14.156 10.031 1 98.44 108 LEU B N 1
ATOM 2187 C CA . LEU B 1 108 ? 7.699 13.031 9.156 1 98.44 108 LEU B CA 1
ATOM 2188 C C . LEU B 1 108 ? 8.773 13.414 8.141 1 98.44 108 LEU B C 1
ATOM 2190 O O . LEU B 1 108 ? 9.758 12.695 7.973 1 98.44 108 LEU B O 1
ATOM 2194 N N . THR B 1 109 ? 8.57 14.508 7.48 1 98.19 109 THR B N 1
ATOM 2195 C CA . THR B 1 109 ? 9.5 14.883 6.422 1 98.19 109 THR B CA 1
ATOM 2196 C C . THR B 1 109 ? 10.867 15.234 7 1 98.19 109 THR B C 1
ATOM 2198 O O . THR B 1 109 ? 11.898 14.945 6.387 1 98.19 109 THR B O 1
ATOM 2201 N N . ALA B 1 110 ? 10.859 15.828 8.195 1 97.06 110 ALA B N 1
ATOM 2202 C CA . ALA B 1 110 ? 12.133 16.094 8.867 1 97.06 110 ALA B CA 1
ATOM 2203 C C . ALA B 1 110 ? 12.859 14.789 9.18 1 97.06 110 ALA B C 1
ATOM 2205 O O . ALA B 1 110 ? 14.07 14.68 8.953 1 97.06 110 ALA B O 1
ATOM 2206 N N . ARG B 1 111 ? 12.18 13.812 9.656 1 97.75 111 ARG B N 1
ATOM 2207 C CA . ARG B 1 111 ? 12.773 12.523 9.992 1 97.75 111 ARG B CA 1
ATOM 2208 C C . ARG B 1 111 ? 13.312 11.828 8.75 1 97.75 111 ARG B C 1
ATOM 2210 O O . ARG B 1 111 ? 14.438 11.312 8.758 1 97.75 111 ARG B O 1
ATOM 2217 N N . VAL B 1 112 ? 12.5 11.805 7.66 1 98 112 VAL B N 1
ATOM 2218 C CA . VAL B 1 112 ? 12.922 11.156 6.426 1 98 112 VAL B CA 1
ATOM 2219 C C . VAL B 1 112 ? 14.148 11.867 5.859 1 98 112 VAL B C 1
ATOM 2221 O O . VAL B 1 112 ? 15.102 11.219 5.422 1 98 112 VAL B O 1
ATOM 2224 N N . ALA B 1 113 ? 14.148 13.203 5.953 1 97.31 113 ALA B N 1
ATOM 2225 C CA . ALA B 1 113 ? 15.25 14 5.418 1 97.31 113 ALA B CA 1
ATOM 2226 C C . ALA B 1 113 ? 16.531 13.781 6.227 1 97.31 113 ALA B C 1
ATOM 2228 O O . ALA B 1 113 ? 17.625 13.984 5.719 1 97.31 113 ALA B O 1
ATOM 2229 N N . ALA B 1 114 ? 16.391 13.43 7.465 1 96.88 114 ALA B N 1
ATOM 2230 C CA . ALA B 1 114 ? 17.547 13.164 8.312 1 96.88 114 ALA B CA 1
ATOM 2231 C C . ALA B 1 114 ? 18.219 11.836 7.934 1 96.88 114 ALA B C 1
ATOM 2233 O O . ALA B 1 114 ? 19.422 11.656 8.141 1 96.88 114 ALA B O 1
ATOM 2234 N N . ASP B 1 115 ? 17.484 10.922 7.324 1 95.56 115 ASP B N 1
ATOM 2235 C CA . ASP B 1 115 ? 17.969 9.57 7.066 1 95.56 115 ASP B CA 1
ATOM 2236 C C . ASP B 1 115 ? 18.406 9.414 5.613 1 95.56 115 ASP B C 1
ATOM 2238 O O . ASP B 1 115 ? 19.188 8.516 5.289 1 95.56 115 ASP B O 1
ATOM 2242 N N . GLN B 1 116 ? 17.844 10.281 4.77 1 96.19 116 GLN B N 1
ATOM 2243 C CA . GLN B 1 116 ? 18.141 10.203 3.344 1 96.19 116 GLN B CA 1
ATOM 2244 C C . GLN B 1 116 ? 17.859 11.523 2.641 1 96.19 116 GLN B C 1
ATOM 2246 O O . GLN B 1 116 ? 17.172 12.391 3.195 1 96.19 116 GLN B O 1
ATOM 2251 N N . VAL B 1 117 ? 18.391 11.648 1.469 1 96.75 117 VAL B N 1
ATOM 2252 C CA . VAL B 1 117 ? 18.094 12.844 0.684 1 96.75 117 VAL B CA 1
ATOM 2253 C C . VAL B 1 117 ? 16.625 12.875 0.31 1 96.75 117 VAL B C 1
ATOM 2255 O O . VAL B 1 117 ? 16.094 11.922 -0.282 1 96.75 117 VAL B O 1
ATOM 2258 N N . LEU B 1 118 ? 16 13.891 0.709 1 98 118 LEU B N 1
ATOM 2259 C CA . LEU B 1 118 ? 14.617 14.141 0.346 1 98 118 LEU B CA 1
ATOM 2260 C C . LEU B 1 118 ? 14.5 15.414 -0.492 1 98 118 LEU B C 1
ATOM 2262 O O . LEU B 1 118 ? 14.703 16.516 0.016 1 98 118 LEU B O 1
ATOM 2266 N N . SER B 1 119 ? 14.102 15.211 -1.773 1 98.06 119 SER B N 1
ATOM 2267 C CA . SER B 1 119 ? 14.039 16.344 -2.693 1 98.06 119 SER B CA 1
ATOM 2268 C C . SER B 1 119 ? 12.609 16.828 -2.887 1 98.06 119 SER B C 1
ATOM 2270 O O . SER B 1 119 ? 12.375 18 -3.172 1 98.06 119 SER B O 1
ATOM 2272 N N . SER B 1 120 ? 11.672 15.898 -2.736 1 98.56 120 SER B N 1
ATOM 2273 C CA . SER B 1 120 ? 10.289 16.281 -3.025 1 98.56 120 SER B CA 1
ATOM 2274 C C . SER B 1 120 ? 9.305 15.422 -2.242 1 98.56 120 SER B C 1
ATOM 2276 O O . SER B 1 120 ? 9.648 14.328 -1.795 1 98.56 120 SER B O 1
ATOM 2278 N N . VAL B 1 121 ? 8.156 15.969 -2.033 1 98.81 121 VAL B N 1
ATOM 2279 C CA . VAL B 1 121 ? 6.996 15.273 -1.477 1 98.81 121 VAL B CA 1
ATOM 2280 C C . VAL B 1 121 ? 5.855 15.273 -2.492 1 98.81 121 VAL B C 1
ATOM 2282 O O . VAL B 1 121 ? 5.594 16.297 -3.139 1 98.81 121 VAL B O 1
ATOM 2285 N N . GLU B 1 122 ? 5.254 14.125 -2.658 1 98.94 122 GLU B N 1
ATOM 2286 C CA . GLU B 1 122 ? 4.094 14 -3.531 1 98.94 122 GLU B CA 1
ATOM 2287 C C . GLU B 1 122 ? 2.865 13.539 -2.752 1 98.94 122 GLU B C 1
ATOM 2289 O O . GLU B 1 122 ? 2.986 12.836 -1.748 1 98.94 122 GLU B O 1
ATOM 2294 N N . THR B 1 123 ? 1.744 13.945 -3.168 1 98.88 123 THR B N 1
ATOM 2295 C CA . THR B 1 123 ? 0.454 13.43 -2.729 1 98.88 123 THR B CA 1
ATOM 2296 C C . THR B 1 123 ? -0.6 13.609 -3.818 1 98.88 123 THR B C 1
ATOM 2298 O O . THR B 1 123 ? -0.392 14.352 -4.773 1 98.88 123 THR B O 1
ATOM 2301 N N . THR B 1 124 ? -1.644 12.859 -3.777 1 98.81 124 THR B N 1
ATOM 2302 C CA . THR B 1 124 ? -2.773 13.086 -4.676 1 98.81 124 THR B CA 1
ATOM 2303 C C . THR B 1 124 ? -4.008 13.523 -3.891 1 98.81 124 THR B C 1
ATOM 2305 O O . THR B 1 124 ? -4.262 13.023 -2.791 1 98.81 124 THR B O 1
ATOM 2308 N N . ILE B 1 125 ? -4.711 14.477 -4.449 1 98.5 125 ILE B N 1
ATOM 2309 C CA . ILE B 1 125 ? -5.852 15.078 -3.77 1 98.5 125 ILE B CA 1
ATOM 2310 C C . ILE B 1 125 ? -7.004 15.258 -4.754 1 98.5 125 ILE B C 1
ATOM 2312 O O . ILE B 1 125 ? -6.809 15.742 -5.867 1 98.5 125 ILE B O 1
ATOM 2316 N N . THR B 1 126 ? -8.18 14.781 -4.336 1 97.88 126 THR B N 1
ATOM 2317 C CA . THR B 1 126 ? -9.359 15.078 -5.137 1 97.88 126 THR B CA 1
ATOM 2318 C C . THR B 1 126 ? -9.758 16.547 -5 1 97.88 126 THR B C 1
ATOM 2320 O O . THR B 1 126 ? -9.516 17.172 -3.959 1 97.88 126 THR B O 1
ATOM 2323 N N . PRO B 1 127 ? -10.406 17.094 -6.031 1 96.88 127 PRO B N 1
ATOM 2324 C CA . PRO B 1 127 ? -10.688 18.531 -6.051 1 96.88 127 PRO B CA 1
ATOM 2325 C C . PRO B 1 127 ? -11.609 18.969 -4.918 1 96.88 127 PRO B C 1
ATOM 2327 O O . PRO B 1 127 ? -11.602 20.141 -4.527 1 96.88 127 PRO B O 1
ATOM 2330 N N . ASP B 1 128 ? -12.375 18.062 -4.359 1 96.12 128 ASP B N 1
ATOM 2331 C CA . ASP B 1 128 ? -13.352 18.422 -3.336 1 96.12 128 ASP B CA 1
ATOM 2332 C C . ASP B 1 128 ? -12.734 18.344 -1.939 1 96.12 128 ASP B C 1
ATOM 2334 O O . ASP B 1 128 ? -13.391 18.688 -0.949 1 96.12 128 ASP B O 1
ATOM 2338 N N . ASN B 1 129 ? -11.523 17.906 -1.89 1 96.81 129 ASN B N 1
ATOM 2339 C CA . ASN B 1 129 ? -10.852 17.781 -0.599 1 96.81 129 ASN B CA 1
ATOM 2340 C C . ASN B 1 129 ? -10.109 19.062 -0.236 1 96.81 129 ASN B C 1
ATOM 2342 O O . ASN B 1 129 ? -8.875 19.109 -0.263 1 96.81 129 ASN B O 1
ATOM 2346 N N . THR B 1 130 ? -10.836 20.047 0.217 1 96.19 130 THR B N 1
ATOM 2347 C CA . THR B 1 130 ? -10.305 21.375 0.488 1 96.19 130 THR B CA 1
ATOM 2348 C C . THR B 1 130 ? -9.359 21.359 1.688 1 96.19 130 THR B C 1
ATOM 2350 O O . THR B 1 130 ? -8.391 22.109 1.74 1 96.19 130 THR B O 1
ATOM 2353 N N . ALA B 1 131 ? -9.695 20.484 2.631 1 95.44 131 ALA B N 1
ATOM 2354 C CA . ALA B 1 131 ? -8.836 20.391 3.809 1 95.44 131 ALA B CA 1
ATOM 2355 C C . ALA B 1 131 ? -7.43 19.938 3.426 1 95.44 131 ALA B C 1
ATOM 2357 O O . ALA B 1 131 ? -6.441 20.516 3.887 1 95.44 131 ALA B O 1
ATOM 2358 N N . SER B 1 132 ? -7.312 18.953 2.551 1 97.44 132 SER B N 1
ATOM 2359 C CA . SER B 1 132 ? -6.004 18.484 2.104 1 97.44 132 SER B CA 1
ATOM 2360 C C . SER B 1 132 ? -5.312 19.516 1.225 1 97.44 132 SER B C 1
ATOM 2362 O O . SER B 1 132 ? -4.098 19.703 1.323 1 97.44 132 SER B O 1
ATOM 2364 N N . ASP B 1 133 ? -6.105 20.125 0.369 1 98.12 133 ASP B N 1
ATOM 2365 C CA . ASP B 1 133 ? -5.543 21.203 -0.441 1 98.12 133 ASP B CA 1
ATOM 2366 C C . ASP B 1 133 ? -4.879 22.25 0.437 1 98.12 133 ASP B C 1
ATOM 2368 O O . ASP B 1 133 ? -3.727 22.625 0.208 1 98.12 133 ASP B O 1
ATOM 2372 N N . ARG B 1 134 ? -5.555 22.703 1.449 1 97.81 134 ARG B N 1
ATOM 2373 C CA . ARG B 1 134 ? -5.039 23.719 2.363 1 97.81 134 ARG B CA 1
ATOM 2374 C C . ARG B 1 134 ? -3.807 23.203 3.107 1 97.81 134 ARG B C 1
ATOM 2376 O O . ARG B 1 134 ? -2.82 23.922 3.254 1 97.81 134 ARG B O 1
ATOM 2383 N N . LEU B 1 135 ? -3.863 21.984 3.545 1 97.81 135 LEU B N 1
ATOM 2384 C CA . LEU B 1 135 ? -2.77 21.391 4.297 1 97.81 135 LEU B CA 1
ATOM 2385 C C . LEU B 1 135 ? -1.479 21.391 3.486 1 97.81 135 LEU B C 1
ATOM 2387 O O . LEU B 1 135 ? -0.45 21.891 3.951 1 97.81 135 LEU B O 1
ATOM 2391 N N . PHE B 1 136 ? -1.526 20.953 2.268 1 98.75 136 PHE B N 1
ATOM 2392 C CA . PHE B 1 136 ? -0.302 20.75 1.501 1 98.75 136 PHE B CA 1
ATOM 2393 C C . PHE B 1 136 ? 0.156 22.047 0.858 1 98.75 136 PHE B C 1
ATOM 2395 O O . PHE B 1 136 ? 1.355 22.281 0.69 1 98.75 136 PHE B O 1
ATOM 2402 N N . THR B 1 137 ? -0.779 22.906 0.528 1 98.56 137 THR B N 1
ATOM 2403 C CA . THR B 1 137 ? -0.404 24.25 0.079 1 98.56 137 THR B CA 1
ATOM 2404 C C . THR B 1 137 ? 0.334 25 1.182 1 98.56 137 THR B C 1
ATOM 2406 O O . THR B 1 137 ? 1.384 25.609 0.936 1 98.56 137 THR B O 1
ATOM 2409 N N . SER B 1 138 ? -0.237 24.984 2.365 1 98 138 SER B N 1
ATOM 2410 C CA . SER B 1 138 ? 0.412 25.641 3.502 1 98 138 SER B CA 1
ATOM 2411 C C . SER B 1 138 ? 1.773 25.016 3.789 1 98 138 SER B C 1
ATOM 2413 O O . SER B 1 138 ? 2.713 25.703 4.172 1 98 138 SER B O 1
ATOM 2415 N N . TYR B 1 139 ? 1.882 23.703 3.668 1 98.31 139 TYR B N 1
ATOM 2416 C CA . TYR B 1 139 ? 3.145 23 3.855 1 98.31 139 TYR B CA 1
ATOM 2417 C C . TYR B 1 139 ? 4.207 23.516 2.895 1 98.31 139 TYR B C 1
ATOM 2419 O O . TYR B 1 139 ? 5.328 23.828 3.307 1 98.31 139 TYR B O 1
ATOM 2427 N N . ALA B 1 140 ? 3.852 23.594 1.614 1 98.62 140 ALA B N 1
ATOM 2428 C CA . ALA B 1 140 ? 4.77 24.125 0.607 1 98.62 140 ALA B CA 1
ATOM 2429 C C . ALA B 1 140 ? 5.207 25.547 0.953 1 98.62 140 ALA B C 1
ATOM 2431 O O . ALA B 1 140 ? 6.391 25.875 0.842 1 98.62 140 ALA B O 1
ATOM 2432 N N . GLN B 1 141 ? 4.312 26.359 1.4 1 97.44 141 GLN B N 1
ATOM 2433 C CA . GLN B 1 141 ? 4.598 27.734 1.763 1 97.44 141 GLN B CA 1
ATOM 2434 C C . GLN B 1 141 ? 5.551 27.812 2.951 1 97.44 141 GLN B C 1
ATOM 2436 O O . GLN B 1 141 ? 6.527 28.562 2.924 1 97.44 141 GLN B O 1
ATOM 2441 N N . ARG B 1 142 ? 5.297 27.047 3.945 1 95.25 142 ARG B N 1
ATOM 2442 C CA . ARG B 1 142 ? 6.117 27.047 5.152 1 95.25 142 ARG B CA 1
ATOM 2443 C C . ARG B 1 142 ? 7.551 26.625 4.848 1 95.25 142 ARG B C 1
ATOM 2445 O O . ARG B 1 142 ? 8.492 27.078 5.5 1 95.25 142 ARG B O 1
ATOM 2452 N N . HIS B 1 143 ? 7.672 25.766 3.887 1 96.12 143 HIS B N 1
ATOM 2453 C CA . HIS B 1 143 ? 8.992 25.25 3.535 1 96.12 143 HIS B CA 1
ATOM 2454 C C . HIS B 1 143 ? 9.617 26.078 2.406 1 96.12 143 HIS B C 1
ATOM 2456 O O . HIS B 1 143 ? 10.742 25.797 1.977 1 96.12 143 HIS B O 1
ATOM 2462 N N . ASP B 1 144 ? 8.945 27.031 1.949 1 96.62 144 ASP B N 1
ATOM 2463 C CA . ASP B 1 144 ? 9.414 27.969 0.927 1 96.62 144 ASP B CA 1
ATOM 2464 C C . ASP B 1 144 ? 9.852 27.219 -0.334 1 96.62 144 ASP B C 1
ATOM 2466 O O . ASP B 1 144 ? 10.953 27.438 -0.833 1 96.62 144 ASP B O 1
ATOM 2470 N N . VAL B 1 145 ? 8.977 26.312 -0.79 1 98.06 145 VAL B N 1
ATOM 2471 C CA . VAL B 1 145 ? 9.25 25.578 -2.02 1 98.06 145 VAL B CA 1
ATOM 2472 C C . VAL B 1 145 ? 8.023 25.609 -2.926 1 98.06 145 VAL B C 1
ATOM 2474 O O . VAL B 1 145 ? 6.934 25.984 -2.492 1 98.06 145 VAL B O 1
ATOM 2477 N N . ALA B 1 146 ? 8.195 25.25 -4.16 1 98.19 146 ALA B N 1
ATOM 2478 C CA . ALA B 1 146 ? 7.129 25.297 -5.16 1 98.19 146 ALA B CA 1
ATOM 2479 C C . ALA B 1 146 ? 6.152 24.141 -4.969 1 98.19 146 ALA B C 1
ATOM 2481 O O . ALA B 1 146 ? 6.512 23.109 -4.41 1 98.19 146 ALA B O 1
ATOM 2482 N N . LEU B 1 147 ? 4.934 24.344 -5.375 1 98.75 147 LEU B N 1
ATOM 2483 C CA . LEU B 1 147 ? 3.881 23.344 -5.473 1 98.75 147 LEU B CA 1
ATOM 2484 C C . LEU B 1 147 ? 3.305 23.297 -6.883 1 98.75 147 LEU B C 1
ATOM 2486 O O . LEU B 1 147 ? 2.799 24.312 -7.387 1 98.75 147 LEU B O 1
ATOM 2490 N N . GLU B 1 148 ? 3.494 22.172 -7.527 1 98.81 148 GLU B N 1
ATOM 2491 C CA . GLU B 1 148 ? 2.926 21.938 -8.852 1 98.81 148 GLU B CA 1
ATOM 2492 C C . GLU B 1 148 ? 1.772 20.953 -8.789 1 98.81 148 GLU B C 1
ATOM 2494 O O . GLU B 1 148 ? 1.81 20 -8 1 98.81 148 GLU B O 1
ATOM 2499 N N . LYS B 1 149 ? 0.75 21.188 -9.633 1 98.75 149 LYS B N 1
ATOM 2500 C CA . LYS B 1 149 ? -0.422 20.328 -9.68 1 98.75 149 LYS B CA 1
ATOM 2501 C C . LYS B 1 149 ? -0.657 19.797 -11.094 1 98.75 149 LYS B C 1
ATOM 2503 O O . LYS B 1 149 ? -0.496 20.516 -12.07 1 98.75 149 LYS B O 1
ATOM 2508 N N . GLU B 1 150 ? -0.958 18.531 -11.18 1 98.62 150 GLU B N 1
ATOM 2509 C CA . GLU B 1 150 ? -1.368 17.906 -12.438 1 98.62 150 GLU B CA 1
ATOM 2510 C C . GLU B 1 150 ? -2.262 16.703 -12.188 1 98.62 150 GLU B C 1
ATOM 2512 O O . GLU B 1 150 ? -2.049 15.953 -11.227 1 98.62 150 GLU B O 1
ATOM 2517 N N . VAL B 1 151 ? -3.232 16.484 -13.117 1 98.69 151 VAL B N 1
ATOM 2518 C CA . VAL B 1 151 ? -4.074 15.297 -12.969 1 98.69 151 VAL B CA 1
ATOM 2519 C C . VAL B 1 151 ? -3.234 14.039 -13.172 1 98.69 151 VAL B C 1
ATOM 2521 O O . VAL B 1 151 ? -2.613 13.852 -14.219 1 98.69 151 VAL B O 1
ATOM 2524 N N . LEU B 1 152 ? -3.168 13.242 -12.133 1 98.62 152 LEU B N 1
ATOM 2525 C CA . LEU B 1 152 ? -2.426 11.984 -12.234 1 98.62 152 LEU B CA 1
ATOM 2526 C C . LEU B 1 152 ? -3.338 10.852 -12.688 1 98.62 152 LEU B C 1
ATOM 2528 O O . LEU B 1 152 ? -2.988 10.094 -13.594 1 98.62 152 LEU B O 1
ATOM 2532 N N . PHE B 1 153 ? -4.465 10.68 -12 1 98.62 153 PHE B N 1
ATOM 2533 C CA . PHE B 1 153 ? -5.465 9.68 -12.359 1 98.62 153 PHE B CA 1
ATOM 2534 C C . PHE B 1 153 ? -6.781 10.344 -12.75 1 98.62 153 PHE B C 1
ATOM 2536 O O . PHE B 1 153 ? -7.473 10.906 -11.898 1 98.62 153 PHE B O 1
ATOM 2543 N N . ASP B 1 154 ? -7.09 10.195 -14.023 1 98.06 154 ASP B N 1
ATOM 2544 C CA . ASP B 1 154 ? -8.398 10.664 -14.461 1 98.06 154 ASP B CA 1
ATOM 2545 C C . ASP B 1 154 ? -9.516 9.844 -13.82 1 98.06 154 ASP B C 1
ATOM 2547 O O . ASP B 1 154 ? -9.352 8.648 -13.562 1 98.06 154 ASP B O 1
ATOM 2551 N N . GLY B 1 155 ? -10.641 10.508 -13.617 1 97.69 155 GLY B N 1
ATOM 2552 C CA . GLY B 1 155 ? -11.781 9.82 -13.031 1 97.69 155 GLY B CA 1
ATOM 2553 C C . GLY B 1 155 ? -12.18 8.562 -13.789 1 97.69 155 GLY B C 1
ATOM 2554 O O . GLY B 1 155 ? -12.664 7.602 -13.195 1 97.69 155 GLY B O 1
ATOM 2555 N N . GLU B 1 156 ? -11.953 8.492 -15.047 1 97.12 156 GLU B N 1
ATOM 2556 C CA . GLU B 1 156 ? -12.375 7.402 -15.93 1 97.12 156 GLU B CA 1
ATOM 2557 C C . GLU B 1 156 ? -11.547 6.145 -15.68 1 97.12 156 GLU B C 1
ATOM 2559 O O . GLU B 1 156 ? -11.93 5.051 -16.109 1 97.12 156 GLU B O 1
ATOM 2564 N N . LEU B 1 157 ? -10.438 6.305 -15.008 1 97.81 157 LEU B N 1
ATOM 2565 C CA . LEU B 1 157 ? -9.586 5.156 -14.734 1 97.81 157 LEU B CA 1
ATOM 2566 C C . LEU B 1 157 ? -10.156 4.305 -13.609 1 97.81 157 LEU B C 1
ATOM 2568 O O . LEU B 1 157 ? -9.758 3.152 -13.43 1 97.81 157 LEU B O 1
ATOM 2572 N N . PHE B 1 158 ? -11.016 4.918 -12.812 1 98.19 158 PHE B N 1
ATOM 2573 C CA . PHE B 1 158 ? -11.57 4.223 -11.656 1 98.19 158 PHE B CA 1
ATOM 2574 C C . PHE B 1 158 ? -12.781 3.389 -12.055 1 98.19 158 PHE B C 1
ATOM 2576 O O . PHE B 1 158 ? -13.547 3.781 -12.938 1 98.19 158 PHE B O 1
ATOM 2583 N N . PRO B 1 159 ? -12.867 2.25 -11.367 1 96.88 159 PRO B N 1
ATOM 2584 C CA . PRO B 1 159 ? -14.016 1.398 -11.703 1 96.88 159 PRO B CA 1
ATOM 2585 C C . PRO B 1 159 ? -15.344 1.982 -11.227 1 96.88 159 PRO B C 1
ATOM 2587 O O . PRO B 1 159 ? -16.391 1.637 -11.758 1 96.88 159 PRO B O 1
ATOM 2590 N N . GLU B 1 160 ? -15.133 2.895 -10.188 1 88.62 160 GLU B N 1
ATOM 2591 C CA . GLU B 1 160 ? -16.344 3.582 -9.727 1 88.62 160 GLU B CA 1
ATOM 2592 C C . GLU B 1 160 ? -16.719 4.715 -10.672 1 88.62 160 GLU B C 1
ATOM 2594 O O . GLU B 1 160 ? -15.852 5.391 -11.227 1 88.62 160 GLU B O 1
ATOM 2599 N N . GLU B 1 161 ? -17.578 4.719 -11.539 1 85.31 161 GLU B N 1
ATOM 2600 C CA . GLU B 1 161 ? -18 5.734 -12.492 1 85.31 161 GLU B CA 1
ATOM 2601 C C . GLU B 1 161 ? -18.094 7.105 -11.836 1 85.31 161 GLU B C 1
ATOM 2603 O O . GLU B 1 161 ? -18.141 8.133 -12.523 1 85.31 161 GLU B O 1
ATOM 2608 N N . THR B 1 162 ? -17.922 7.289 -10.57 1 88.19 162 THR B N 1
ATOM 2609 C CA . THR B 1 162 ? -18.188 8.539 -9.875 1 88.19 162 THR B CA 1
ATOM 2610 C C . THR B 1 162 ? -16.922 9.07 -9.195 1 88.19 162 THR B C 1
ATOM 2612 O O . THR B 1 162 ? -16.938 10.156 -8.625 1 88.19 162 THR B O 1
ATOM 2615 N N . HIS B 1 163 ? -15.875 8.367 -9.258 1 93.94 163 HIS B N 1
ATOM 2616 C CA . HIS B 1 163 ? -14.664 8.828 -8.586 1 93.94 163 HIS B CA 1
ATOM 2617 C C . HIS B 1 163 ? -14.109 10.086 -9.25 1 93.94 163 HIS B C 1
ATOM 2619 O O . HIS B 1 163 ? -13.922 10.109 -10.469 1 93.94 163 HIS B O 1
ATOM 2625 N N . LEU B 1 164 ? -13.836 11.133 -8.469 1 96.25 164 LEU B N 1
ATOM 2626 C CA . LEU B 1 164 ? -13.227 12.359 -8.969 1 96.25 164 LEU B CA 1
ATOM 2627 C C . LEU B 1 164 ? -11.766 12.133 -9.344 1 96.25 164 LEU B C 1
ATOM 2629 O O . LEU B 1 164 ? -11.141 11.188 -8.859 1 96.25 164 LEU B O 1
ATOM 2633 N N . PRO B 1 165 ? -11.25 12.953 -10.289 1 97.94 165 PRO B N 1
ATOM 2634 C CA . PRO B 1 165 ? -9.836 12.797 -10.633 1 97.94 165 PRO B CA 1
ATOM 2635 C C . PRO B 1 165 ? -8.906 12.992 -9.438 1 97.94 165 PRO B C 1
ATOM 2637 O O . PRO B 1 165 ? -9.234 13.75 -8.516 1 97.94 165 PRO B O 1
ATOM 2640 N N . GLU B 1 166 ? -7.836 12.258 -9.422 1 98.56 166 GLU B N 1
ATOM 2641 C CA . GLU B 1 166 ? -6.758 12.477 -8.461 1 98.56 166 GLU B CA 1
ATOM 2642 C C . GLU B 1 166 ? -5.707 13.43 -9.016 1 98.56 166 GLU B C 1
ATOM 2644 O O . GLU B 1 166 ? -5.043 13.125 -10.008 1 98.56 166 GLU B O 1
ATOM 2649 N N . VAL B 1 167 ? -5.598 14.562 -8.312 1 98.81 167 VAL B N 1
ATOM 2650 C CA . VAL B 1 167 ? -4.633 15.578 -8.719 1 98.81 167 VAL B CA 1
ATOM 2651 C C . VAL B 1 167 ? -3.332 15.398 -7.938 1 98.81 167 VAL B C 1
ATOM 2653 O O . VAL B 1 167 ? -3.338 15.383 -6.707 1 98.81 167 VAL B O 1
ATOM 2656 N N . LEU B 1 168 ? -2.26 15.188 -8.648 1 98.88 168 LEU B N 1
ATOM 2657 C CA . LEU B 1 168 ? -0.934 15.062 -8.055 1 98.88 168 LEU B CA 1
ATOM 2658 C C . LEU B 1 168 ? -0.405 16.422 -7.609 1 98.88 168 LEU B C 1
ATOM 2660 O O . LEU B 1 168 ? -0.378 17.375 -8.398 1 98.88 168 LEU B O 1
ATOM 2664 N N . TYR B 1 169 ? -0.09 16.547 -6.371 1 98.94 169 TYR B N 1
ATOM 2665 C CA . TYR B 1 169 ? 0.674 17.656 -5.816 1 98.94 169 TYR B CA 1
ATOM 2666 C C . TYR B 1 169 ? 2.15 17.297 -5.695 1 98.94 169 TYR B C 1
ATOM 2668 O O . TYR B 1 169 ? 2.504 16.297 -5.07 1 98.94 169 TYR B O 1
ATOM 2676 N N . ARG B 1 170 ? 2.996 18.047 -6.348 1 98.81 170 ARG B N 1
ATOM 2677 C CA . ARG B 1 170 ? 4.441 17.906 -6.211 1 98.81 170 ARG B CA 1
ATOM 2678 C C . ARG B 1 170 ? 5.035 19.109 -5.477 1 98.81 170 ARG B C 1
ATOM 2680 O O . ARG B 1 170 ? 4.934 20.25 -5.945 1 98.81 170 ARG B O 1
ATOM 2687 N N . ILE B 1 171 ? 5.613 18.844 -4.398 1 98.88 171 ILE B N 1
ATOM 2688 C CA . ILE B 1 171 ? 6.156 19.891 -3.541 1 98.88 171 ILE B CA 1
ATOM 2689 C C . ILE B 1 171 ? 7.676 19.75 -3.465 1 98.88 171 ILE B C 1
ATOM 2691 O O . ILE B 1 171 ? 8.195 18.688 -3.127 1 98.88 171 ILE B O 1
ATOM 2695 N N . GLY B 1 172 ? 8.461 20.828 -3.645 1 97.94 172 GLY B N 1
ATOM 2696 C CA . GLY B 1 172 ? 9.914 20.828 -3.686 1 97.94 172 GLY B CA 1
ATOM 2697 C C . GLY B 1 172 ? 10.477 21.578 -4.875 1 97.94 172 GLY B C 1
ATOM 2698 O O . GLY B 1 172 ? 9.75 22.297 -5.559 1 97.94 172 GLY B O 1
ATOM 2699 N N . PRO B 1 173 ? 11.695 21.469 -5.188 1 96.81 173 PRO B N 1
ATOM 2700 C CA . PRO B 1 173 ? 12.688 20.719 -4.414 1 96.81 173 PRO B CA 1
ATOM 2701 C C . PRO B 1 173 ? 13.039 21.391 -3.09 1 96.81 173 PRO B C 1
ATOM 2703 O O . PRO B 1 173 ? 12.992 22.609 -2.982 1 96.81 173 PRO B O 1
ATOM 2706 N N . PHE B 1 174 ? 13.219 20.516 -2.148 1 95 174 PHE B N 1
ATOM 2707 C CA . PHE B 1 174 ? 13.734 20.984 -0.87 1 95 174 PHE B CA 1
ATOM 2708 C C . PHE B 1 174 ? 15.227 21.266 -0.961 1 95 174 PHE B C 1
ATOM 2710 O O . PHE B 1 174 ? 15.953 20.609 -1.704 1 95 174 PHE B O 1
ATOM 2717 N N . ALA B 1 175 ? 15.688 22.328 -0.309 1 79.19 175 ALA B N 1
ATOM 2718 C CA . ALA B 1 175 ? 17.109 22.656 -0.282 1 79.19 175 ALA B CA 1
ATOM 2719 C C . ALA B 1 175 ? 17.906 21.594 0.456 1 79.19 175 ALA B C 1
ATOM 2721 O O . ALA B 1 175 ? 17.469 21.078 1.487 1 79.19 175 ALA B O 1
ATOM 2722 N N . THR B 1 176 ? 18.594 20.703 -0.225 1 62.81 176 THR B N 1
ATOM 2723 C CA . THR B 1 176 ? 19.453 19.719 0.425 1 62.81 176 THR B CA 1
ATOM 2724 C C . THR B 1 176 ? 20.594 20.391 1.174 1 62.81 176 THR B C 1
ATOM 2726 O O . THR B 1 176 ? 21.062 21.453 0.77 1 62.81 176 THR B O 1
#

Organism: Streptomyces anulatus (NCBI:txid1892)

Foldseek 3Di:
DAPPPVLVVLLPVFFDDKAQAALVLLVVQQVQQVVQVFDDHDDSVVSSVQSVPQSLQKIFTAGPVRHGQWIWGWDQDPVHRLEIETEDIGGHPVNPPRCNRLNRVVVNVVSVVVVDHHFKYKYWDFPVPVVVVVSVVVSLVVQVWDKDKDFDACCVVDPPVPDGTIIMIIHGRHDD/DAPPPVLVVLLPVFFDDKAQAALVLLVVAQVQQVVQVFDDHDDSVVSSVQSVPFSLQKIFTAGPVRHGQWIWGWDQDPVHRLEIETEDIGGHPVNPPRCNRLNRVVVNVVSVVVVDHHFKYKYWDFPVPVVVVVSVVVSLVVQVWDKDKDFDACCVVDPPVPDGTIIMIIHGRHDD

Sequence (352 aa):
MTAAPADFARARSEFLSIDAPRVEDGAAIWRIARDSQVLDLNSSYSYLLWCRDFAATSAVARGENGEPIAFVTGYVRPDRPQTLVVWQVAVDQAHRGKGLAAALLDALTARVAADQVLSSVETTITPDNTASDRLFTSYAQRHDVALEKEVLFDGELFPEETHLPEVLYRIGPFATMTAAPADFARARSEFLSIDAPRVEDGAAIWRIARDSQVLDLNSSYSYLLWCRDFAATSAVARGENGEPIAFVTGYVRPDRPQTLVVWQVAVDQAHRGKGLAAALLDALTARVAADQVLSSVETTITPDNTASDRLFTSYAQRHDVALEKEVLFDGELFPEETHLPEVLYRIGPFAT

Solvent-accessible surface area (backbone atoms only — not comparable to full-atom values): 18479 Å² total; per-residue (Å²): 94,72,65,60,68,66,45,42,54,54,23,48,73,61,34,73,47,75,40,61,42,45,48,82,43,12,32,54,52,39,49,36,39,54,71,57,74,73,57,81,56,57,32,58,64,55,37,28,53,40,20,64,59,32,16,83,46,20,31,25,31,17,26,90,86,64,44,68,44,29,39,36,41,26,43,64,36,75,89,43,69,35,28,38,34,46,70,49,74,44,53,28,78,94,56,56,95,38,44,47,66,59,50,49,52,52,52,40,53,52,54,44,44,71,77,38,72,50,36,34,42,32,36,66,45,43,88,85,43,57,68,59,51,51,51,52,51,49,49,24,57,41,60,72,33,47,74,46,78,46,79,69,41,58,29,82,55,43,74,49,91,75,45,68,39,31,29,30,38,41,30,34,66,46,89,122,93,72,67,60,68,65,45,42,53,54,24,50,73,61,35,74,48,77,41,60,42,44,50,83,43,13,31,53,52,39,49,35,39,56,71,57,73,73,58,81,55,56,31,60,64,56,37,28,52,40,22,64,59,30,16,83,46,20,31,23,31,17,27,92,86,63,45,68,43,28,40,37,40,26,43,64,35,76,90,44,68,35,28,37,36,47,70,50,72,44,52,28,77,95,56,54,94,36,43,49,66,59,50,50,51,52,53,40,51,52,54,42,43,73,77,41,72,49,36,32,42,33,36,65,46,43,87,84,42,56,69,59,50,51,52,54,52,50,49,24,57,41,62,71,34,47,74,47,77,45,80,68,41,58,29,82,56,42,74,51,89,75,46,68,38,30,29,32,38,43,31,35,65,47,88,122